Protein AF-A0A1J3CUP8-F1 (afdb_monomer)

Secondary structure (DSSP, 8-state):
--B--GGGHHHHHHHHHHHTT--S-EEEEEEE-TTTS-HHHHHHHHHTT-EEEE--GGGHHHHHHHHHHHHHHHSPSS-EEEEE-S-IIIIIHHHHHHHHHH---EEEEEESS--SS--SS--SEEEEHHHHHHT-----------------B--TTT------B-SHHHHHHHHTSHHHHHHHHHS-------TTTT--------SGGGGS-EEEEEETTTSPPPBT--GGG--

Sequence (235 aa):
PEGYDARQVRPSIEAAFKKLGYSGPVSITAYANQRQTPGHLQRGLSSTGIVVAHTKSASTCSSIFSDMLEWRARNPPPATMMLISNQVEDVFSWDLARLQQQTMYNLFLACSCKPRYMSILDTSAEWLWESLLDNNKPCSETTRTRGELSAMFYCKPCKSHGQSLESLEGFRKHLWSKKHAVEEARNSCTRLDPVTRTWAKNYAAKPEHATAKIAVWWDMDDCPIPEGYDARQVR

Nearest PDB structures (foldseek):
  7x98-assembly2_D  TM=3.330E-01  e=5.218E-02  Rhodopseudomonas palustris
  8guh-assembly1_A  TM=3.310E-01  e=1.148E-01  Sphingobacterium multivorum
  2w8v-assembly1_A-2  TM=2.839E-01  e=8.264E-02  Sphingomonas paucimobilis
  2w8u-assembly1_A  TM=2.725E-01  e=1.075E-01  Sphingomonas paucimobilis

Radius of gyration: 21.4 Å; Cα contacts (8 Å, |Δi|>4): 331; chains: 1; bounding box: 64×41×43 Å

Foldseek 3Di:
DDFQQLLLLVVLLCVLLVVLLADAAEAAEEEDQVVPDDPNNVCSCVVNVHHYHHDDLVCQLVVLVVVVVVVCVVAAPPAEEEEEFPCCQVRPQVVQLVCVVQGPYAYEYEFCDDDPDDGSDDHPFYDDLVCSSAVSDTDPPPVPPVPVPQDFDDDDLQPDDPDTPSDPVSNVVVCPDPSNVVSVVVPPDPPPPPPCPPVRDHDDDDPPNNHHYYYYYHHCVRRPRDGPDHNVPRD

Structure (mmCIF, N/CA/C/O backbone):
data_AF-A0A1J3CUP8-F1
#
_entry.id   AF-A0A1J3CUP8-F1
#
loop_
_atom_site.group_PDB
_atom_site.id
_atom_site.type_symbol
_atom_site.label_atom_id
_atom_site.label_alt_id
_atom_site.label_comp_id
_atom_site.label_asym_id
_atom_site.label_entity_id
_atom_site.label_seq_id
_atom_site.pdbx_PDB_ins_code
_atom_site.Cartn_x
_atom_site.Cartn_y
_atom_site.Cartn_z
_atom_site.occupancy
_atom_site.B_iso_or_equiv
_atom_site.auth_seq_id
_atom_site.auth_comp_id
_atom_site.auth_asym_id
_atom_site.auth_atom_id
_atom_site.pdbx_PDB_model_num
ATOM 1 N N . PRO A 1 1 ? -13.243 10.604 22.436 1.00 38.16 1 PRO A N 1
ATOM 2 C CA . PRO A 1 1 ? -12.282 11.352 21.595 1.00 38.16 1 PRO A CA 1
ATOM 3 C C . PRO A 1 1 ? -12.550 11.013 20.133 1.00 38.16 1 PRO A C 1
ATOM 5 O O . PRO A 1 1 ? -12.437 9.850 19.756 1.00 38.16 1 PRO A O 1
ATOM 8 N N . GLU A 1 2 ? -13.041 11.992 19.378 1.00 40.22 2 GLU A N 1
ATOM 9 C CA . GLU A 1 2 ? -13.303 11.826 17.949 1.00 40.22 2 GLU A CA 1
ATOM 10 C C . GLU A 1 2 ? -11.964 11.659 17.232 1.00 40.22 2 GLU A C 1
ATOM 12 O O . GLU A 1 2 ? -11.020 12.406 17.459 1.00 40.22 2 GLU A O 1
ATOM 17 N N . GLY A 1 3 ? -11.851 10.580 16.478 1.00 64.69 3 GLY A N 1
ATOM 18 C CA . GLY A 1 3 ? -10.651 10.109 15.811 1.00 64.69 3 GLY A CA 1
ATOM 19 C C . GLY A 1 3 ? -11.093 9.080 14.785 1.00 64.69 3 GLY A C 1
ATOM 20 O O . GLY A 1 3 ? -12.146 8.454 14.954 1.00 64.69 3 GLY A O 1
ATOM 21 N N . TYR A 1 4 ? -10.329 8.945 13.706 1.00 71.25 4 TYR A N 1
ATOM 22 C CA . TYR A 1 4 ? -10.711 8.091 12.590 1.00 71.25 4 TYR A CA 1
ATOM 23 C C . TYR A 1 4 ? -10.906 6.640 13.064 1.00 71.25 4 TYR A C 1
ATOM 25 O O . TYR A 1 4 ? -10.027 6.053 13.700 1.00 71.25 4 TYR A O 1
ATOM 33 N N . ASP A 1 5 ? -12.074 6.054 12.784 1.00 86.00 5 ASP A N 1
ATOM 34 C CA . ASP A 1 5 ? -12.367 4.674 13.174 1.00 86.00 5 ASP A CA 1
ATOM 35 C C . ASP A 1 5 ? -11.460 3.731 12.378 1.00 86.00 5 ASP A C 1
ATOM 37 O O . ASP A 1 5 ? -11.598 3.598 11.165 1.00 86.00 5 ASP A O 1
ATOM 41 N N . ALA A 1 6 ? -10.550 3.038 13.067 1.00 86.94 6 ALA A N 1
ATOM 42 C CA . ALA A 1 6 ? -9.612 2.097 12.455 1.00 86.94 6 ALA A CA 1
ATOM 43 C C . ALA A 1 6 ? -10.295 1.022 11.587 1.00 86.94 6 ALA A C 1
ATOM 45 O O . ALA A 1 6 ? -9.668 0.467 10.685 1.00 86.94 6 ALA A O 1
ATOM 46 N N . ARG A 1 7 ? -11.587 0.746 11.810 1.00 90.19 7 ARG A N 1
ATOM 47 C CA . ARG A 1 7 ? -12.380 -0.170 10.977 1.00 90.19 7 ARG A CA 1
ATOM 48 C C . ARG A 1 7 ? -12.667 0.368 9.571 1.00 90.19 7 ARG A C 1
ATOM 50 O O . ARG A 1 7 ? -13.031 -0.412 8.699 1.00 90.19 7 ARG A O 1
ATOM 57 N N . GLN A 1 8 ? -12.509 1.668 9.333 1.00 91.19 8 GLN A N 1
ATOM 58 C CA . GLN A 1 8 ? -12.735 2.292 8.025 1.00 91.19 8 GLN A CA 1
ATOM 59 C C . GLN A 1 8 ? -11.515 2.200 7.098 1.00 91.19 8 GLN A C 1
ATOM 61 O O . GLN A 1 8 ? -11.673 2.318 5.887 1.00 91.19 8 GLN A O 1
ATOM 66 N N . VAL A 1 9 ? -10.325 1.874 7.624 1.00 92.25 9 VAL A N 1
ATOM 67 C CA . VAL A 1 9 ? -9.086 1.802 6.827 1.00 92.25 9 VAL A CA 1
ATOM 68 C C . VAL A 1 9 ? -9.206 0.822 5.654 1.00 92.25 9 VAL A C 1
ATOM 70 O O . VAL A 1 9 ? -8.938 1.194 4.512 1.00 92.25 9 VAL A O 1
ATOM 73 N N . ARG A 1 10 ? -9.629 -0.427 5.905 1.00 94.12 10 ARG A N 1
ATOM 74 C CA . ARG A 1 10 ? -9.802 -1.423 4.831 1.00 94.12 10 ARG A CA 1
ATOM 75 C C . ARG A 1 10 ? -10.864 -0.978 3.811 1.00 94.12 10 ARG A C 1
ATOM 77 O O . ARG A 1 10 ? -10.525 -0.953 2.629 1.00 94.12 10 ARG A O 1
ATOM 84 N N . PRO A 1 11 ? -12.097 -0.611 4.219 1.00 93.88 11 PRO A N 1
ATOM 85 C CA . PRO A 1 11 ? -13.111 -0.112 3.293 1.00 93.88 11 PRO A CA 1
ATOM 86 C C . PRO A 1 11 ? -12.641 1.051 2.413 1.00 93.88 11 PRO A C 1
ATOM 88 O O . PRO A 1 11 ? -12.920 1.033 1.215 1.00 93.88 11 PRO A O 1
ATOM 91 N N . SER A 1 12 ? -11.902 2.024 2.958 1.00 93.56 12 SER A N 1
ATOM 92 C CA . SER A 1 12 ? -11.367 3.145 2.172 1.00 93.56 12 SER A CA 1
ATOM 93 C C . SER A 1 12 ? -10.357 2.675 1.122 1.00 93.56 12 SER A C 1
ATOM 95 O O . SER A 1 12 ? -10.507 2.985 -0.060 1.00 93.56 12 SER A O 1
ATOM 97 N N . ILE A 1 13 ? -9.390 1.834 1.505 1.00 94.06 13 ILE A N 1
ATOM 98 C CA . ILE A 1 13 ? -8.397 1.279 0.568 1.00 94.06 13 ILE A CA 1
ATOM 99 C C . ILE A 1 13 ? -9.078 0.456 -0.541 1.00 94.06 13 ILE A C 1
ATOM 101 O O . ILE A 1 13 ? -8.796 0.644 -1.726 1.00 94.06 13 ILE A O 1
ATOM 105 N N . GLU A 1 14 ? -10.012 -0.428 -0.186 1.00 94.50 14 GLU A N 1
ATOM 106 C CA . GLU A 1 14 ? -10.756 -1.244 -1.157 1.00 94.50 14 GLU A CA 1
ATOM 107 C C . GLU A 1 14 ? -11.628 -0.380 -2.084 1.00 94.50 14 GLU A C 1
ATOM 109 O O . GLU A 1 14 ? -11.696 -0.629 -3.292 1.00 94.50 14 GLU A O 1
ATOM 114 N N . ALA A 1 15 ? -12.254 0.677 -1.557 1.00 91.62 15 ALA A N 1
ATOM 115 C CA . ALA A 1 15 ? -13.020 1.629 -2.353 1.00 91.62 15 ALA A CA 1
ATOM 116 C C . ALA A 1 15 ? -12.132 2.425 -3.324 1.00 91.62 15 ALA A C 1
ATOM 118 O O . ALA A 1 15 ? -12.549 2.663 -4.461 1.00 91.62 15 ALA A O 1
ATOM 119 N N . ALA A 1 16 ? -10.918 2.806 -2.916 1.00 89.12 16 ALA A N 1
ATOM 120 C CA . ALA A 1 16 ? -9.946 3.475 -3.780 1.00 89.12 16 ALA A CA 1
ATOM 121 C C . ALA A 1 16 ? -9.539 2.586 -4.966 1.00 89.12 16 ALA A C 1
ATOM 123 O O . ALA A 1 16 ? -9.608 3.029 -6.115 1.00 89.12 16 ALA A O 1
ATOM 124 N N . PHE A 1 17 ? -9.223 1.311 -4.714 1.00 88.69 17 PHE A N 1
ATOM 125 C CA . PHE A 1 17 ? -8.954 0.338 -5.778 1.00 88.69 17 PHE A CA 1
ATOM 126 C C . PHE A 1 17 ? -10.150 0.164 -6.715 1.00 88.69 17 PHE A C 1
ATOM 128 O O . PHE A 1 17 ? -10.000 0.243 -7.938 1.00 88.69 17 PHE A O 1
ATOM 135 N N . LYS A 1 18 ? -11.354 0.014 -6.154 1.00 89.31 18 LYS A N 1
ATOM 136 C CA . LYS A 1 18 ? -12.584 -0.160 -6.933 1.00 89.31 18 LYS A CA 1
ATOM 137 C C . LYS A 1 18 ? -12.877 1.033 -7.845 1.00 89.31 18 LYS A C 1
ATOM 139 O O . LYS A 1 18 ? -13.281 0.821 -8.987 1.00 89.31 18 LYS A O 1
ATOM 144 N N . LYS A 1 19 ? -12.644 2.271 -7.385 1.00 87.94 19 LYS A N 1
ATOM 145 C CA . LYS A 1 19 ? -12.792 3.492 -8.207 1.00 87.94 19 LYS A CA 1
ATOM 146 C C . LYS A 1 19 ? -11.877 3.487 -9.435 1.00 87.94 19 LYS A C 1
ATOM 148 O O . LYS A 1 19 ? -12.254 4.038 -10.463 1.00 87.94 19 LYS A O 1
ATOM 153 N N . LEU A 1 20 ? -10.712 2.850 -9.335 1.00 84.50 20 LEU A N 1
ATOM 154 C CA . LEU A 1 20 ? -9.750 2.703 -10.429 1.00 84.50 20 LEU A CA 1
ATOM 155 C C . LEU A 1 20 ? -9.959 1.420 -11.255 1.00 84.50 20 LEU A C 1
ATOM 157 O O . LEU A 1 20 ? -9.142 1.108 -12.116 1.00 84.50 20 LEU A O 1
ATOM 161 N N . GLY A 1 21 ? -11.041 0.672 -11.009 1.00 86.38 21 GLY A N 1
ATOM 162 C CA . GLY A 1 21 ? -11.387 -0.542 -11.755 1.00 86.38 21 GLY A CA 1
ATOM 163 C C . GLY A 1 21 ? -10.729 -1.828 -11.245 1.00 86.38 21 GLY A C 1
ATOM 164 O O . GLY A 1 21 ? -10.848 -2.866 -11.894 1.00 86.38 21 GLY A O 1
ATOM 165 N N . TYR A 1 22 ? -10.070 -1.794 -10.084 1.00 86.94 22 TYR A N 1
ATOM 166 C CA . TYR A 1 22 ? -9.463 -2.972 -9.467 1.00 86.94 22 TYR A CA 1
ATOM 167 C C . TYR A 1 22 ? -10.445 -3.637 -8.501 1.00 86.94 22 TYR A C 1
ATOM 169 O O . TYR A 1 22 ? -10.990 -2.997 -7.605 1.00 86.94 22 TYR A O 1
ATOM 177 N N . SER A 1 23 ? -10.672 -4.936 -8.688 1.00 87.12 23 SER A N 1
ATOM 178 C CA . SER A 1 23 ? -11.672 -5.712 -7.933 1.00 87.12 23 SER A CA 1
ATOM 179 C C . SER A 1 23 ? -11.136 -7.031 -7.372 1.00 87.12 23 SER A C 1
ATOM 181 O O . SER A 1 23 ? -11.892 -7.820 -6.807 1.00 87.12 23 SER A O 1
ATOM 183 N N . GLY A 1 24 ? -9.834 -7.281 -7.529 1.00 87.31 24 GLY A N 1
ATOM 184 C CA . GLY A 1 24 ? -9.179 -8.460 -6.981 1.00 87.31 24 GLY A CA 1
ATOM 185 C C . GLY A 1 24 ? -9.103 -8.462 -5.448 1.00 87.31 24 GLY A C 1
ATOM 186 O O . GLY A 1 24 ? -9.312 -7.434 -4.801 1.00 87.31 24 GLY A O 1
ATOM 187 N N . PRO A 1 25 ? -8.797 -9.622 -4.839 1.00 92.69 25 PRO A N 1
ATOM 188 C CA . PRO A 1 25 ? -8.728 -9.753 -3.388 1.00 92.69 25 PRO A CA 1
ATOM 189 C C . PRO A 1 25 ? -7.583 -8.914 -2.799 1.00 92.69 25 PRO A C 1
ATOM 191 O O . PRO A 1 25 ? -6.444 -8.996 -3.270 1.00 92.69 25 PRO A O 1
ATOM 194 N N . VAL A 1 26 ? -7.885 -8.159 -1.735 1.00 94.44 26 VAL A N 1
ATOM 195 C CA . VAL A 1 26 ? -6.950 -7.233 -1.071 1.00 94.44 26 VAL A CA 1
ATOM 196 C C . VAL A 1 26 ? -6.443 -7.810 0.252 1.00 94.44 26 VAL A C 1
ATOM 198 O O . VAL A 1 26 ? -7.201 -8.018 1.207 1.00 94.44 26 VAL A O 1
ATOM 201 N N . SER A 1 27 ? -5.131 -8.038 0.321 1.00 95.44 27 SER A N 1
ATOM 202 C CA . SER A 1 27 ? -4.415 -8.385 1.554 1.00 95.44 27 SER A CA 1
ATOM 203 C C . SER A 1 27 ? -3.701 -7.150 2.101 1.00 95.44 27 SER A C 1
ATOM 205 O O . SER A 1 27 ? -2.974 -6.494 1.360 1.00 95.44 27 SER A O 1
ATOM 207 N N . ILE A 1 28 ? -3.902 -6.840 3.384 1.00 97.19 28 ILE A N 1
ATOM 208 C CA . ILE A 1 28 ? -3.345 -5.649 4.037 1.00 97.19 28 ILE A CA 1
ATOM 209 C C . ILE A 1 28 ? -2.596 -6.085 5.295 1.00 97.19 28 ILE A C 1
ATOM 211 O O . ILE A 1 28 ? -3.192 -6.725 6.170 1.00 97.19 28 ILE A O 1
ATOM 215 N N . THR A 1 29 ? -1.331 -5.683 5.400 1.00 96.62 29 THR A N 1
ATOM 216 C CA . THR A 1 29 ? -0.532 -5.835 6.620 1.00 96.62 29 THR A CA 1
ATOM 217 C C . THR A 1 29 ? -0.075 -4.464 7.111 1.00 96.62 29 THR A C 1
ATOM 219 O O . THR A 1 29 ? 0.566 -3.710 6.378 1.00 96.62 29 THR A O 1
ATOM 222 N N . ALA A 1 30 ? -0.420 -4.150 8.358 1.00 92.88 30 ALA A N 1
ATOM 223 C CA . ALA A 1 30 ? -0.051 -2.926 9.054 1.00 92.88 30 ALA A CA 1
ATOM 224 C C . ALA A 1 30 ? 1.116 -3.209 10.008 1.00 92.88 30 ALA A C 1
ATOM 226 O O . ALA A 1 30 ? 0.989 -4.024 10.926 1.00 92.88 30 ALA A O 1
ATOM 227 N N . TYR A 1 31 ? 2.247 -2.545 9.789 1.00 91.12 31 TYR A N 1
ATOM 228 C CA . TYR A 1 31 ? 3.473 -2.717 10.561 1.00 91.12 31 TYR A CA 1
ATOM 229 C C . TYR A 1 31 ? 3.655 -1.525 11.492 1.00 91.12 31 TYR A C 1
ATOM 231 O O . TYR A 1 31 ? 3.560 -0.375 11.065 1.00 91.12 31 TYR A O 1
ATOM 239 N N . ALA A 1 32 ? 3.920 -1.804 12.766 1.00 81.31 32 ALA A N 1
ATOM 240 C CA . ALA A 1 32 ? 4.248 -0.778 13.748 1.00 81.31 32 ALA A CA 1
ATOM 241 C C . ALA A 1 32 ? 4.921 -1.388 14.977 1.00 81.31 32 ALA A C 1
ATOM 243 O O . ALA A 1 32 ? 4.814 -2.595 15.252 1.00 81.31 32 ALA A O 1
ATOM 244 N N . ASN A 1 33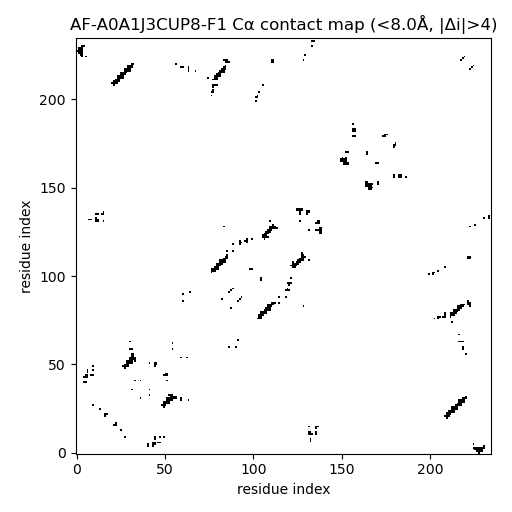 ? 5.483 -0.528 15.824 1.00 82.75 33 ASN A N 1
ATOM 245 C CA . ASN A 1 33 ? 5.757 -0.906 17.202 1.00 82.75 33 ASN A CA 1
ATOM 246 C C . ASN A 1 33 ? 4.452 -1.034 18.004 1.00 82.75 33 ASN A C 1
ATOM 248 O O . ASN A 1 33 ? 4.062 -0.146 18.756 1.00 82.75 33 ASN A O 1
ATOM 252 N N . GLN A 1 34 ? 3.812 -2.202 17.907 1.00 80.19 34 GLN A N 1
ATOM 253 C CA . GLN A 1 34 ? 2.543 -2.512 18.585 1.00 80.19 34 GLN A CA 1
ATOM 254 C C . GLN A 1 34 ? 2.564 -2.375 20.119 1.00 80.19 34 GLN A C 1
ATOM 256 O O . GLN A 1 34 ? 1.511 -2.399 20.747 1.00 80.19 34 GLN A O 1
ATOM 261 N N . ARG A 1 35 ? 3.729 -2.201 20.758 1.00 80.19 35 ARG A N 1
ATOM 262 C CA . ARG A 1 35 ? 3.783 -1.843 22.188 1.00 80.19 35 ARG A CA 1
ATOM 263 C C . ARG A 1 35 ? 3.344 -0.399 22.451 1.00 80.19 35 ARG A C 1
ATOM 265 O O . ARG A 1 35 ? 2.985 -0.080 23.577 1.00 80.19 35 ARG A O 1
ATOM 272 N N . GLN A 1 36 ? 3.417 0.456 21.434 1.00 80.06 36 GLN A N 1
ATOM 273 C CA . GLN A 1 36 ? 3.074 1.878 21.483 1.00 80.06 36 GLN A CA 1
ATOM 274 C C . GLN A 1 36 ? 1.710 2.167 20.842 1.00 80.06 36 GLN A C 1
ATOM 276 O O . GLN A 1 36 ? 1.114 3.205 21.108 1.00 80.06 36 GLN A O 1
ATOM 281 N N . THR A 1 37 ? 1.185 1.246 20.032 1.00 79.44 37 THR A N 1
ATOM 282 C CA . THR A 1 37 ? -0.124 1.397 19.392 1.00 79.44 37 THR A CA 1
ATOM 283 C C . THR A 1 37 ? -1.264 1.153 20.395 1.00 79.44 37 THR A C 1
ATOM 285 O O . THR A 1 37 ? -1.302 0.098 21.033 1.00 79.44 37 THR A O 1
ATOM 288 N N . PRO A 1 38 ? -2.240 2.072 20.525 1.00 86.44 38 PRO A N 1
ATOM 289 C CA . PRO A 1 38 ? -3.402 1.873 21.386 1.00 86.44 38 PRO A CA 1
ATOM 290 C C . PRO A 1 38 ? -4.189 0.598 21.048 1.00 86.44 38 PRO A C 1
ATOM 292 O O . PRO A 1 38 ? -4.534 0.342 19.893 1.00 86.44 38 PRO A O 1
ATOM 295 N N . GLY A 1 39 ? -4.565 -0.176 22.072 1.00 85.88 39 GLY A N 1
ATOM 296 C CA . GLY A 1 39 ? -5.235 -1.471 21.882 1.00 85.88 39 GLY A CA 1
ATOM 297 C C . GLY A 1 39 ? -6.584 -1.400 21.148 1.00 85.88 39 GLY A C 1
ATOM 298 O O . GLY A 1 39 ? -6.975 -2.357 20.481 1.00 85.88 39 GLY A O 1
ATOM 299 N N . HIS A 1 40 ? -7.292 -0.266 21.216 1.00 85.25 40 HIS A N 1
ATOM 300 C CA . HIS A 1 40 ? -8.536 -0.076 20.463 1.00 85.25 40 HIS A CA 1
ATOM 301 C C . HIS A 1 40 ? -8.293 0.020 18.947 1.00 85.25 40 HIS A C 1
ATOM 303 O O . HIS A 1 40 ? -9.099 -0.509 18.184 1.00 85.25 40 HIS A O 1
ATOM 309 N N . LEU A 1 41 ? -7.167 0.602 18.506 1.00 84.69 41 LEU A N 1
ATOM 310 C CA . LEU A 1 41 ? -6.784 0.640 17.091 1.00 84.69 41 LEU A CA 1
ATOM 311 C C . LEU A 1 41 ? -6.383 -0.752 16.599 1.00 84.69 41 LEU A C 1
ATOM 313 O O . LEU A 1 41 ? -6.870 -1.190 15.562 1.00 84.69 41 LEU A O 1
ATOM 317 N N . GLN A 1 42 ? -5.592 -1.498 17.380 1.00 83.50 42 GLN A N 1
ATOM 318 C CA . GLN A 1 42 ? -5.231 -2.887 17.048 1.00 83.50 42 GLN A CA 1
ATOM 319 C C . GLN A 1 42 ? -6.471 -3.772 16.877 1.00 83.50 42 GLN A C 1
ATOM 321 O O . GLN A 1 42 ? -6.578 -4.541 15.917 1.00 83.50 42 GLN A O 1
ATOM 326 N N . ARG A 1 43 ? -7.442 -3.643 17.792 1.00 87.62 43 ARG A N 1
ATOM 327 C CA . ARG A 1 43 ? -8.714 -4.372 17.720 1.00 87.62 43 ARG A CA 1
ATOM 328 C C . ARG A 1 43 ? -9.557 -3.925 16.525 1.00 87.62 43 ARG A C 1
ATOM 330 O O . ARG A 1 43 ? -10.120 -4.774 15.843 1.00 87.62 43 ARG A O 1
ATOM 337 N N . GLY A 1 44 ? -9.624 -2.622 16.255 1.00 88.88 44 GLY A N 1
ATOM 338 C CA . GLY A 1 44 ? -10.327 -2.078 15.094 1.00 88.88 44 GLY A CA 1
ATOM 339 C C . GLY A 1 44 ? -9.772 -2.625 13.777 1.00 88.88 44 GLY A C 1
ATOM 340 O O . GLY A 1 44 ? -10.524 -3.211 13.001 1.00 88.88 44 GLY A O 1
ATOM 341 N N . LEU A 1 45 ? -8.453 -2.544 13.578 1.00 90.06 45 LEU A N 1
ATOM 342 C CA . LEU A 1 45 ? -7.776 -3.059 12.382 1.00 90.06 45 LEU A CA 1
ATOM 343 C C . LEU A 1 45 ? -7.994 -4.569 12.212 1.00 90.06 45 LEU A C 1
ATOM 345 O O . LEU A 1 45 ? -8.514 -5.011 11.185 1.00 90.06 45 LEU A O 1
ATOM 349 N N . SER A 1 46 ? -7.676 -5.358 13.241 1.00 91.12 46 SER A N 1
ATOM 350 C CA . SER A 1 46 ? -7.804 -6.822 13.183 1.00 91.12 46 SER A CA 1
ATOM 351 C C . SER A 1 46 ? -9.243 -7.296 12.963 1.00 91.12 46 SER A C 1
ATOM 353 O O . SER A 1 46 ? -9.449 -8.275 12.248 1.00 91.12 46 SER A O 1
ATOM 355 N N . SER A 1 47 ? -10.251 -6.579 13.480 1.00 94.62 47 SER A N 1
ATOM 356 C CA . SER A 1 47 ? -11.669 -6.914 13.256 1.00 94.62 47 SER A CA 1
ATOM 357 C C . SER A 1 47 ? -12.106 -6.829 11.790 1.00 94.62 47 SER A C 1
ATOM 359 O O . SER A 1 47 ? -13.085 -7.463 11.407 1.00 94.62 47 SER A O 1
ATOM 361 N N . THR A 1 48 ? -11.361 -6.094 10.960 1.00 93.88 48 THR A N 1
ATOM 362 C CA . THR A 1 48 ? -11.584 -6.017 9.508 1.00 93.88 48 THR A CA 1
ATOM 363 C C . THR A 1 48 ? -10.698 -6.982 8.723 1.00 93.88 48 THR A C 1
ATOM 365 O O . THR A 1 48 ? -10.690 -6.957 7.499 1.00 93.88 48 THR A O 1
ATOM 368 N N . GLY A 1 49 ? -9.915 -7.829 9.394 1.00 90.88 49 GLY A N 1
ATOM 369 C CA . GLY A 1 49 ? -8.972 -8.737 8.742 1.00 90.88 49 GLY A CA 1
ATOM 370 C C . GLY A 1 49 ? -7.700 -8.054 8.235 1.00 90.88 49 GLY A C 1
ATOM 371 O O . GLY A 1 49 ? -7.036 -8.600 7.358 1.00 90.88 49 GLY A O 1
ATOM 372 N N . ILE A 1 50 ? -7.360 -6.852 8.716 1.00 94.94 50 ILE A N 1
ATOM 373 C CA . ILE A 1 50 ? -6.012 -6.291 8.530 1.00 94.94 50 ILE A CA 1
ATOM 374 C C . ILE A 1 50 ? -5.064 -7.041 9.470 1.00 94.94 50 ILE A C 1
ATOM 376 O O . ILE A 1 50 ? -5.325 -7.144 10.672 1.00 94.94 50 ILE A O 1
ATOM 380 N N . VAL A 1 51 ? -3.962 -7.562 8.930 1.00 94.38 51 VAL A N 1
ATOM 381 C CA . VAL A 1 51 ? -2.928 -8.210 9.741 1.00 94.38 51 VAL A CA 1
ATOM 382 C C . VAL A 1 51 ? -2.135 -7.127 10.463 1.00 94.38 51 VAL A C 1
ATOM 384 O O . VAL A 1 51 ? -1.589 -6.230 9.829 1.00 94.38 51 VAL A O 1
ATOM 387 N N . VAL A 1 52 ? -2.070 -7.203 11.791 1.00 89.50 52 VAL A N 1
ATOM 388 C CA . VAL A 1 52 ? -1.344 -6.240 12.629 1.00 89.50 52 VAL A CA 1
ATOM 389 C C . VAL A 1 52 ? -0.003 -6.856 13.027 1.00 89.50 52 VAL A C 1
ATOM 391 O O . VAL A 1 52 ? 0.060 -7.714 13.909 1.00 89.50 52 VAL A O 1
ATOM 394 N N . ALA A 1 53 ? 1.070 -6.448 12.352 1.00 89.31 53 ALA A N 1
ATOM 395 C CA . ALA A 1 53 ? 2.419 -6.961 12.555 1.00 89.31 53 ALA A CA 1
ATOM 396 C C . ALA A 1 53 ? 3.203 -6.087 13.547 1.00 89.31 53 ALA A C 1
ATOM 398 O O . ALA A 1 53 ? 3.196 -4.854 13.474 1.00 89.31 53 ALA A O 1
ATOM 399 N N . HIS A 1 54 ? 3.900 -6.735 14.483 1.00 85.50 54 HIS A N 1
ATOM 400 C CA . HIS A 1 54 ? 4.815 -6.061 15.399 1.00 85.50 54 HIS A CA 1
ATOM 401 C C . HIS A 1 54 ? 6.224 -5.983 14.824 1.00 85.50 54 HIS A C 1
ATOM 403 O O . HIS A 1 54 ? 6.843 -7.004 14.532 1.00 85.50 54 HIS A O 1
ATOM 409 N N . THR A 1 55 ? 6.748 -4.765 14.750 1.00 80.88 55 THR A N 1
ATOM 410 C CA . THR A 1 55 ? 8.131 -4.465 14.388 1.00 80.88 55 THR A CA 1
ATOM 411 C C . THR A 1 55 ? 8.783 -3.618 15.479 1.00 80.88 55 THR A C 1
ATOM 413 O O . THR A 1 55 ? 8.118 -3.001 16.314 1.00 80.88 55 THR A O 1
ATOM 416 N N . LYS A 1 56 ? 10.117 -3.569 15.493 1.00 74.31 56 LYS A N 1
ATOM 417 C CA . LYS A 1 56 ? 10.820 -2.456 16.143 1.00 74.31 56 LYS A CA 1
ATOM 418 C C . LYS A 1 56 ? 10.797 -1.295 15.151 1.00 74.31 56 LYS A C 1
ATOM 420 O O . LYS A 1 56 ? 11.090 -1.535 13.987 1.00 74.31 56 LYS A O 1
ATOM 425 N N . SER A 1 57 ? 10.509 -0.067 15.584 1.00 64.56 57 SER A N 1
ATOM 426 C CA . SER A 1 57 ? 10.355 1.075 14.660 1.00 64.56 57 SER A CA 1
ATOM 427 C C . SER A 1 57 ? 11.546 1.249 13.704 1.00 64.56 57 SER A C 1
ATOM 429 O O . SER A 1 57 ? 11.363 1.410 12.506 1.00 64.56 57 SER A O 1
ATOM 431 N N . ALA A 1 58 ? 12.783 1.062 14.184 1.00 69.06 58 ALA A N 1
ATOM 432 C CA . ALA A 1 58 ? 13.989 1.127 13.345 1.00 69.06 58 ALA A CA 1
ATOM 433 C C . ALA A 1 58 ? 14.104 0.016 12.272 1.00 69.06 58 ALA A C 1
ATOM 435 O O . ALA A 1 58 ? 14.985 0.075 11.420 1.00 69.06 58 ALA A O 1
ATOM 436 N N . SER A 1 59 ? 13.262 -1.020 12.320 1.00 75.44 59 SER A N 1
ATOM 437 C CA . SER A 1 59 ? 13.275 -2.161 11.398 1.00 75.44 59 SER A CA 1
ATOM 438 C C . SER A 1 59 ? 11.971 -2.334 10.614 1.00 75.44 59 SER A C 1
ATOM 440 O O . SER A 1 59 ? 11.827 -3.346 9.923 1.00 75.44 59 SER A O 1
ATOM 442 N N . THR A 1 60 ? 11.023 -1.395 10.710 1.00 79.81 60 THR A N 1
ATOM 443 C CA . THR A 1 60 ? 9.722 -1.485 10.026 1.00 79.81 60 THR A CA 1
ATOM 444 C C . THR A 1 60 ? 9.900 -1.612 8.515 1.00 79.81 60 THR A C 1
ATOM 446 O O . THR A 1 60 ? 9.489 -2.620 7.943 1.00 79.81 60 THR A O 1
ATOM 449 N N . CYS A 1 61 ? 10.638 -0.693 7.886 1.00 82.56 61 CYS A N 1
ATOM 450 C CA . CYS A 1 61 ? 10.910 -0.736 6.448 1.00 82.56 61 CYS A CA 1
ATOM 451 C C . CYS A 1 61 ? 11.625 -2.017 5.987 1.00 82.56 61 CYS A C 1
ATOM 453 O O . CYS A 1 61 ? 11.278 -2.575 4.952 1.00 82.56 61 CYS A O 1
ATOM 455 N N . SER A 1 62 ? 12.579 -2.531 6.771 1.00 81.19 62 SER A N 1
ATOM 456 C CA . SER A 1 62 ? 13.264 -3.800 6.463 1.00 81.19 62 SER A CA 1
ATOM 457 C C . SER A 1 62 ? 12.309 -5.003 6.506 1.00 81.19 62 SER A C 1
ATOM 459 O O . SER A 1 62 ? 12.391 -5.907 5.670 1.00 81.19 62 SER A O 1
ATOM 461 N N . SER A 1 63 ? 11.362 -4.987 7.448 1.00 83.69 63 SER A N 1
ATOM 462 C CA . SER A 1 63 ? 10.336 -6.030 7.577 1.00 83.69 63 SER A CA 1
ATOM 463 C C . SER A 1 63 ? 9.360 -5.975 6.401 1.00 83.69 63 SER A C 1
ATOM 465 O O . SER A 1 63 ? 9.126 -6.993 5.756 1.00 83.69 63 SER A O 1
ATOM 467 N N . ILE A 1 64 ? 8.884 -4.773 6.051 1.00 89.31 64 ILE A N 1
ATOM 468 C CA . ILE A 1 64 ? 8.042 -4.542 4.868 1.00 89.31 64 ILE A CA 1
ATOM 469 C C . ILE A 1 64 ? 8.753 -5.022 3.599 1.00 89.31 64 ILE A C 1
ATOM 471 O O . ILE A 1 64 ? 8.169 -5.750 2.799 1.00 89.31 64 ILE A O 1
ATOM 475 N N . PHE A 1 65 ? 10.023 -4.651 3.422 1.00 85.69 65 PHE A N 1
ATOM 476 C CA . PHE A 1 65 ? 10.802 -5.047 2.252 1.00 85.69 65 PHE A CA 1
ATOM 477 C C . PHE A 1 65 ? 10.929 -6.570 2.154 1.00 85.69 65 PHE A C 1
ATOM 479 O O . PHE A 1 65 ? 10.698 -7.137 1.090 1.00 85.69 65 PHE A O 1
ATOM 486 N N . SER A 1 66 ? 11.228 -7.245 3.266 1.00 86.19 66 SER A N 1
ATOM 487 C CA . SER A 1 66 ? 11.348 -8.708 3.310 1.00 86.19 66 SER A CA 1
ATOM 488 C C . SER A 1 66 ? 10.035 -9.408 2.941 1.00 86.19 66 SER A C 1
ATOM 490 O O . SER A 1 66 ? 10.036 -10.293 2.082 1.00 86.19 66 SER A O 1
ATOM 492 N N . ASP A 1 67 ? 8.910 -8.961 3.501 1.00 89.38 67 ASP A N 1
ATOM 493 C CA . ASP A 1 67 ? 7.590 -9.532 3.210 1.00 89.38 67 ASP A CA 1
ATOM 494 C C . ASP A 1 67 ? 7.162 -9.265 1.759 1.00 89.38 67 ASP A C 1
ATOM 496 O O . ASP A 1 67 ? 6.579 -10.135 1.106 1.00 89.38 67 ASP A O 1
ATOM 500 N N . MET A 1 68 ? 7.501 -8.093 1.211 1.00 90.81 68 MET A N 1
ATOM 501 C CA . MET A 1 68 ? 7.298 -7.769 -0.203 1.00 90.81 68 MET A CA 1
ATOM 502 C C . MET A 1 68 ? 8.083 -8.722 -1.118 1.00 90.81 68 MET A C 1
ATOM 504 O O . MET A 1 68 ? 7.533 -9.229 -2.103 1.00 90.81 68 MET A O 1
ATOM 508 N N . LEU A 1 69 ? 9.351 -9.007 -0.792 1.00 84.62 69 LEU A N 1
ATOM 509 C CA . LEU A 1 69 ? 10.184 -9.955 -1.540 1.00 84.62 69 LEU A CA 1
ATOM 510 C C . LEU A 1 69 ? 9.614 -11.380 -1.510 1.00 84.62 69 LEU A C 1
ATOM 512 O O . LEU A 1 69 ? 9.600 -12.060 -2.541 1.00 84.62 69 LEU A O 1
ATOM 516 N N . GLU A 1 70 ? 9.132 -11.834 -0.353 1.00 85.00 70 GLU A N 1
ATOM 517 C CA . GLU A 1 70 ? 8.513 -13.155 -0.215 1.00 85.00 70 GLU A CA 1
ATOM 518 C C . GLU A 1 70 ? 7.192 -13.236 -0.989 1.00 85.00 70 GLU A C 1
ATOM 520 O O . GLU A 1 70 ? 6.931 -14.211 -1.703 1.00 85.00 70 GLU A O 1
ATOM 525 N N . TRP A 1 71 ? 6.366 -12.192 -0.898 1.00 90.50 71 TRP A N 1
ATOM 526 C CA . TRP A 1 71 ? 5.068 -12.158 -1.557 1.00 90.50 71 TRP A CA 1
ATOM 527 C C . TRP A 1 71 ? 5.196 -12.189 -3.081 1.00 90.50 71 TRP A C 1
ATOM 529 O O . TRP A 1 71 ? 4.524 -12.997 -3.731 1.00 90.50 71 TRP A O 1
ATOM 539 N N . ARG A 1 72 ? 6.090 -11.376 -3.663 1.00 85.94 72 ARG A N 1
ATOM 540 C CA . ARG A 1 72 ? 6.283 -11.326 -5.125 1.00 85.94 72 ARG A CA 1
ATOM 541 C C . ARG A 1 72 ? 6.856 -12.626 -5.692 1.00 85.94 72 ARG A C 1
ATOM 543 O O . ARG A 1 72 ? 6.585 -12.967 -6.839 1.00 85.94 72 ARG A O 1
ATOM 550 N N . ALA A 1 73 ? 7.610 -13.388 -4.894 1.00 83.62 73 ALA A N 1
ATOM 551 C CA . ALA A 1 73 ? 8.104 -14.703 -5.303 1.00 83.62 73 ALA A CA 1
ATOM 552 C C . ALA A 1 73 ? 6.963 -15.719 -5.496 1.00 83.62 73 ALA A C 1
ATOM 554 O O . ALA A 1 73 ? 7.093 -16.652 -6.289 1.00 83.62 73 ALA A O 1
ATOM 555 N N . ARG A 1 74 ? 5.840 -15.532 -4.788 1.00 86.44 74 ARG A N 1
ATOM 556 C CA . ARG A 1 74 ? 4.656 -16.405 -4.842 1.00 86.44 74 ARG A CA 1
ATOM 557 C C . ARG A 1 74 ? 3.536 -15.878 -5.740 1.00 86.44 74 ARG A C 1
ATOM 559 O O . ARG A 1 74 ? 2.622 -16.635 -6.055 1.00 86.44 74 ARG A O 1
ATOM 566 N N . ASN A 1 75 ? 3.580 -14.607 -6.130 1.00 83.81 75 ASN A N 1
ATOM 567 C CA . ASN A 1 75 ? 2.524 -13.949 -6.898 1.00 83.81 75 ASN A CA 1
ATOM 568 C C . ASN A 1 75 ? 3.141 -13.207 -8.094 1.00 83.81 75 ASN A C 1
ATOM 570 O O . ASN A 1 75 ? 3.243 -11.984 -8.040 1.00 83.81 75 ASN A O 1
ATOM 574 N N . PRO A 1 76 ? 3.588 -13.926 -9.146 1.00 82.06 76 PRO A N 1
ATOM 575 C CA . PRO A 1 76 ? 4.128 -13.294 -10.347 1.00 82.06 76 PRO A CA 1
ATOM 576 C C . PRO A 1 76 ? 3.062 -12.429 -11.044 1.00 82.06 76 PRO A C 1
ATOM 578 O O . PRO A 1 76 ? 1.867 -12.640 -10.820 1.00 82.06 76 PRO A O 1
ATOM 581 N N . PRO A 1 77 ? 3.460 -11.491 -11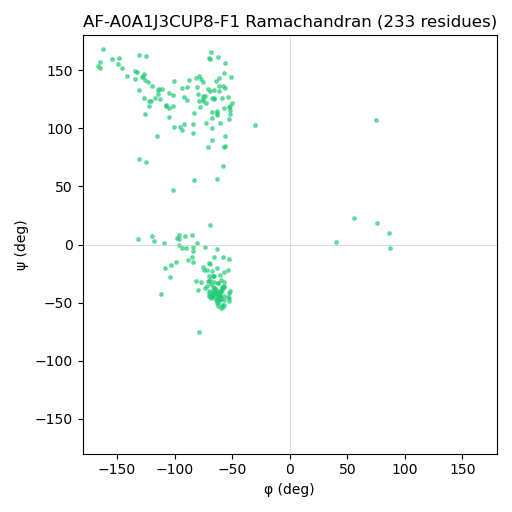.924 1.00 79.06 77 PRO A N 1
ATOM 582 C CA . PRO A 1 77 ? 2.507 -10.704 -12.695 1.00 79.06 77 PRO A CA 1
ATOM 583 C C . PRO A 1 77 ? 1.560 -11.593 -13.527 1.00 79.06 77 PRO A C 1
ATOM 585 O O . PRO A 1 77 ? 2.005 -12.631 -14.026 1.00 79.06 77 PRO A O 1
ATOM 588 N N . PRO A 1 78 ? 0.297 -11.180 -13.741 1.00 79.81 78 PRO A N 1
ATOM 589 C CA . PRO A 1 78 ? -0.300 -9.911 -13.320 1.00 79.81 78 PRO A CA 1
ATOM 590 C C . PRO A 1 78 ? -0.610 -9.888 -11.814 1.00 79.81 78 PRO A C 1
ATOM 592 O O . PRO A 1 78 ? -1.312 -10.755 -11.303 1.00 79.81 78 PRO A O 1
ATOM 595 N N . ALA A 1 79 ? -0.094 -8.881 -11.103 1.00 87.38 79 ALA A N 1
ATOM 596 C CA . ALA A 1 79 ? -0.409 -8.620 -9.699 1.00 87.38 79 ALA A CA 1
ATOM 597 C C . ALA A 1 79 ? -0.207 -7.135 -9.373 1.00 87.38 79 ALA A C 1
ATOM 599 O O . ALA A 1 79 ? 0.505 -6.424 -10.091 1.00 87.38 79 ALA A O 1
ATOM 600 N N . THR A 1 80 ? -0.829 -6.679 -8.290 1.00 91.62 80 THR A N 1
ATOM 601 C CA . THR A 1 80 ? -0.800 -5.275 -7.874 1.00 91.62 80 THR A CA 1
ATOM 602 C C . THR A 1 80 ? -0.184 -5.152 -6.488 1.00 91.62 80 THR A C 1
ATOM 604 O O . THR A 1 80 ? -0.494 -5.925 -5.579 1.00 91.62 80 THR A O 1
ATOM 607 N N . MET A 1 81 ? 0.681 -4.159 -6.327 1.00 93.81 81 MET A N 1
ATOM 608 C CA . MET A 1 81 ? 1.372 -3.856 -5.081 1.00 93.81 81 MET A CA 1
ATOM 609 C C . MET A 1 81 ? 1.076 -2.421 -4.659 1.00 93.81 81 MET A C 1
ATOM 611 O O . MET A 1 81 ? 1.062 -1.514 -5.490 1.00 93.81 81 MET A O 1
ATOM 615 N N . MET A 1 82 ? 0.871 -2.216 -3.361 1.00 95.62 82 MET A N 1
ATOM 616 C CA . MET A 1 82 ? 0.716 -0.896 -2.768 1.00 95.62 82 MET A CA 1
ATOM 617 C C . MET A 1 82 ? 1.614 -0.728 -1.548 1.00 95.62 82 MET A C 1
ATOM 619 O O . MET A 1 82 ? 1.631 -1.584 -0.662 1.00 95.62 82 MET A O 1
ATOM 623 N N . LEU A 1 83 ? 2.326 0.395 -1.486 1.00 94.50 83 LEU A N 1
ATOM 624 C CA . LEU A 1 83 ? 3.122 0.793 -0.325 1.00 94.50 83 LEU A CA 1
ATOM 625 C C . LEU A 1 83 ? 2.540 2.061 0.294 1.00 94.50 83 LEU A C 1
ATOM 627 O O . LEU A 1 83 ? 2.304 3.047 -0.401 1.00 94.50 83 LEU A O 1
ATOM 631 N N . ILE A 1 84 ? 2.330 2.026 1.607 1.00 94.00 84 ILE A N 1
ATOM 632 C CA . ILE A 1 84 ? 1.873 3.163 2.405 1.00 94.00 84 ILE A CA 1
ATOM 633 C C . ILE A 1 84 ? 3.002 3.517 3.377 1.00 94.00 84 ILE A C 1
ATOM 635 O O . ILE A 1 84 ? 3.130 2.883 4.422 1.00 94.00 84 ILE A O 1
ATOM 639 N N . SER A 1 85 ? 3.876 4.449 2.998 1.00 89.81 85 SER A N 1
ATOM 640 C CA . SER A 1 85 ? 5.061 4.851 3.775 1.00 89.81 85 SER A CA 1
ATOM 641 C C . SER A 1 85 ? 5.644 6.158 3.227 1.00 89.81 85 SER A C 1
ATOM 643 O O . SER A 1 85 ? 5.520 6.453 2.037 1.00 89.81 85 SER A O 1
ATOM 645 N N . ASN A 1 86 ? 6.332 6.926 4.076 1.00 82.94 86 ASN A N 1
ATOM 646 C CA . ASN A 1 86 ? 7.085 8.108 3.643 1.00 82.94 86 ASN A CA 1
ATOM 647 C C . ASN A 1 86 ? 8.496 7.747 3.144 1.00 82.94 86 ASN A C 1
ATOM 649 O O . ASN A 1 86 ? 9.170 8.585 2.553 1.00 82.94 86 ASN A O 1
ATOM 653 N N . GLN A 1 87 ? 8.937 6.506 3.358 1.00 82.81 87 GLN A N 1
ATOM 654 C CA . GLN A 1 87 ? 10.277 6.015 3.025 1.00 82.81 87 GLN A CA 1
ATOM 655 C C . GLN A 1 87 ? 10.340 5.293 1.671 1.00 82.81 87 GLN A C 1
ATOM 657 O O . GLN A 1 87 ? 11.370 4.708 1.334 1.00 82.81 87 GLN A O 1
ATOM 662 N N . VAL A 1 88 ? 9.264 5.330 0.870 1.00 82.56 88 VAL A N 1
ATOM 663 C CA . VAL A 1 88 ? 9.217 4.696 -0.463 1.00 82.56 88 VAL A CA 1
ATOM 664 C C . VAL A 1 88 ? 10.393 5.143 -1.328 1.00 82.56 88 VAL A C 1
ATOM 666 O O . VAL A 1 88 ? 11.101 4.300 -1.879 1.00 82.56 88 VAL A O 1
ATOM 669 N N . GLU A 1 89 ? 10.642 6.450 -1.396 1.00 79.19 89 GLU A N 1
ATOM 670 C CA . GLU A 1 89 ? 11.718 7.004 -2.221 1.00 79.19 89 GLU A CA 1
ATOM 671 C C . GLU A 1 89 ? 13.112 6.611 -1.727 1.00 79.19 89 GLU A C 1
ATOM 673 O O . GLU A 1 89 ? 13.973 6.264 -2.534 1.00 79.19 89 GLU A O 1
ATOM 678 N N . ASP A 1 90 ? 13.332 6.606 -0.414 1.00 77.12 90 ASP A N 1
ATOM 679 C CA . ASP A 1 90 ? 14.661 6.378 0.157 1.00 77.12 90 ASP A CA 1
ATOM 680 C C . ASP A 1 90 ? 15.037 4.890 0.226 1.00 77.12 90 ASP A C 1
ATOM 682 O O . ASP A 1 90 ? 16.213 4.537 0.106 1.00 77.12 90 ASP A O 1
ATOM 686 N N . VAL A 1 91 ? 14.049 4.008 0.410 1.00 80.75 91 VAL A N 1
ATOM 687 C CA . VAL A 1 91 ? 14.283 2.584 0.702 1.00 80.75 91 VAL A CA 1
ATOM 688 C C . VAL A 1 91 ? 13.851 1.669 -0.443 1.00 80.75 91 VAL A C 1
ATOM 690 O O . VAL A 1 91 ? 14.563 0.718 -0.770 1.00 80.75 91 VAL A O 1
ATOM 693 N N . PHE A 1 92 ? 12.698 1.929 -1.062 1.00 83.25 92 PHE A N 1
ATOM 694 C CA . PHE A 1 92 ? 12.040 0.965 -1.952 1.00 83.25 92 PHE A CA 1
ATOM 695 C C . PHE A 1 92 ? 12.208 1.295 -3.441 1.00 83.25 92 PHE A C 1
ATOM 697 O O . PHE A 1 92 ? 12.215 0.386 -4.276 1.00 83.25 92 PHE A O 1
ATOM 704 N N . SER A 1 93 ? 12.370 2.577 -3.778 1.00 82.69 93 SER A N 1
ATOM 705 C CA . SER A 1 93 ? 12.318 3.098 -5.150 1.00 82.69 93 SER A CA 1
ATOM 706 C C . SER A 1 93 ? 13.266 2.394 -6.118 1.00 82.69 93 SER A C 1
ATOM 708 O O . SER A 1 93 ? 12.859 2.008 -7.208 1.00 82.69 93 SER A O 1
ATOM 710 N N . TRP A 1 94 ? 14.515 2.151 -5.724 1.00 79.19 94 TRP A N 1
ATOM 711 C CA . TRP A 1 94 ? 15.505 1.526 -6.603 1.00 79.19 94 TRP A CA 1
ATOM 712 C C . TRP A 1 94 ? 15.163 0.079 -6.966 1.00 79.19 94 TRP A C 1
ATOM 714 O O . TRP A 1 94 ? 15.325 -0.318 -8.123 1.00 79.19 94 TRP A O 1
ATOM 724 N N . ASP A 1 95 ? 14.700 -0.722 -6.001 1.00 83.75 95 ASP A N 1
ATOM 725 C CA . ASP A 1 95 ? 14.313 -2.110 -6.276 1.00 83.75 95 ASP A CA 1
ATOM 726 C C . ASP A 1 95 ? 13.031 -2.166 -7.107 1.00 83.75 95 ASP A C 1
ATOM 728 O O . ASP A 1 95 ? 12.962 -2.934 -8.067 1.00 83.75 95 ASP A O 1
ATOM 732 N N . LEU A 1 96 ? 12.055 -1.312 -6.790 1.00 85.62 96 LEU A N 1
ATOM 733 C CA . LEU A 1 96 ? 10.789 -1.240 -7.513 1.00 85.62 96 LEU A CA 1
ATOM 734 C C . LEU A 1 96 ? 10.967 -0.720 -8.941 1.00 85.62 96 LEU A C 1
ATOM 736 O O . LEU A 1 96 ? 10.461 -1.348 -9.864 1.00 85.62 96 LEU A O 1
ATOM 740 N N . ALA A 1 97 ? 11.755 0.333 -9.164 1.00 82.00 97 ALA A N 1
ATOM 741 C CA . ALA A 1 97 ? 12.040 0.843 -10.506 1.00 82.00 97 ALA A CA 1
ATOM 742 C C . ALA A 1 97 ? 12.718 -0.226 -11.375 1.00 82.00 97 ALA A C 1
ATOM 744 O O . ALA A 1 97 ? 12.370 -0.416 -12.542 1.00 82.00 97 ALA A O 1
ATOM 745 N N . ARG A 1 98 ? 13.658 -0.987 -10.798 1.00 79.00 98 ARG A N 1
ATOM 746 C CA . ARG A 1 98 ? 14.265 -2.138 -11.479 1.00 79.00 98 ARG A CA 1
ATOM 747 C C . ARG A 1 98 ? 13.233 -3.227 -11.771 1.00 79.00 98 ARG A C 1
ATOM 749 O O . ARG A 1 98 ? 13.254 -3.805 -12.854 1.00 79.00 98 ARG A O 1
ATOM 756 N N . LEU A 1 99 ? 12.350 -3.515 -10.818 1.00 79.38 99 LEU A N 1
ATOM 757 C CA . LEU A 1 99 ? 11.297 -4.513 -10.973 1.00 79.38 99 LEU A CA 1
ATOM 758 C C . LEU A 1 99 ? 10.341 -4.141 -12.115 1.00 79.38 99 LEU A C 1
ATOM 760 O O . LEU A 1 99 ? 10.017 -5.007 -12.925 1.00 79.38 99 LEU A O 1
ATOM 764 N N . GLN A 1 100 ? 9.957 -2.868 -12.238 1.00 78.81 100 GLN A N 1
ATOM 765 C CA . GLN A 1 100 ? 9.088 -2.372 -13.314 1.00 78.81 100 GLN A CA 1
ATOM 766 C C . GLN A 1 100 ? 9.699 -2.534 -14.709 1.00 78.81 100 GLN A C 1
ATOM 768 O O . GLN A 1 100 ? 8.990 -2.817 -15.667 1.00 78.81 100 GLN A O 1
ATOM 773 N N . GLN A 1 101 ? 11.025 -2.431 -14.836 1.00 72.00 101 GLN A N 1
ATOM 774 C CA . GLN A 1 101 ? 11.703 -2.674 -16.118 1.00 72.00 101 GLN A CA 1
ATOM 775 C C . GLN A 1 101 ? 11.633 -4.141 -16.564 1.00 72.00 101 GLN A C 1
ATOM 777 O O . GLN A 1 101 ? 11.810 -4.438 -17.744 1.00 72.00 101 GLN A O 1
ATOM 782 N N . GLN A 1 102 ? 11.428 -5.067 -15.625 1.00 68.25 102 GLN A N 1
ATOM 783 C CA . GLN A 1 102 ? 11.474 -6.510 -15.876 1.00 68.25 102 GLN A CA 1
ATOM 784 C C . GLN A 1 102 ? 10.097 -7.173 -15.822 1.00 68.25 102 GLN A C 1
ATOM 786 O O . GLN A 1 102 ? 9.927 -8.291 -16.311 1.00 68.25 102 GLN A O 1
ATOM 791 N N . THR A 1 103 ? 9.127 -6.525 -15.183 1.00 72.62 103 THR A N 1
ATOM 792 C CA . THR A 1 103 ? 7.841 -7.120 -14.828 1.00 72.62 103 THR A CA 1
ATOM 793 C C . THR A 1 103 ? 6.735 -6.073 -14.833 1.00 72.62 103 THR A C 1
ATOM 795 O O . THR A 1 103 ? 6.975 -4.894 -14.605 1.00 72.62 103 THR A O 1
ATOM 798 N N . MET A 1 104 ? 5.501 -6.525 -15.038 1.00 74.56 104 MET A N 1
ATOM 799 C CA . MET A 1 104 ? 4.323 -5.664 -15.179 1.00 74.56 104 MET A CA 1
ATOM 800 C C . MET A 1 104 ? 3.494 -5.613 -13.891 1.00 74.56 104 MET A C 1
ATOM 802 O O . MET A 1 104 ? 2.284 -5.838 -13.918 1.00 74.56 104 MET A O 1
ATOM 806 N N . TYR A 1 105 ? 4.136 -5.417 -12.738 1.00 81.81 105 TYR A N 1
ATOM 807 C CA . TYR A 1 105 ? 3.373 -5.135 -11.520 1.00 81.81 105 TYR A CA 1
ATOM 808 C C . TYR A 1 105 ? 2.783 -3.730 -11.600 1.00 81.81 105 TYR A C 1
ATOM 810 O O . TYR A 1 105 ? 3.499 -2.778 -11.908 1.00 81.81 105 TYR A O 1
ATOM 818 N N . ASN A 1 106 ? 1.505 -3.595 -11.252 1.00 87.56 106 ASN A N 1
ATOM 819 C CA . ASN A 1 106 ? 0.917 -2.277 -11.034 1.00 87.56 106 ASN A CA 1
ATOM 820 C C . ASN A 1 106 ? 1.307 -1.792 -9.639 1.00 87.56 106 ASN A C 1
ATOM 822 O O . ASN A 1 106 ? 1.143 -2.533 -8.664 1.00 87.56 106 ASN A O 1
ATOM 826 N N . LEU A 1 107 ? 1.823 -0.567 -9.555 1.00 90.31 107 LEU A N 1
ATOM 827 C CA . LEU A 1 107 ? 2.276 0.037 -8.306 1.00 90.31 107 LEU A CA 1
ATOM 828 C C . LEU A 1 107 ? 1.353 1.179 -7.890 1.00 90.31 107 LEU A C 1
ATOM 830 O O . LEU A 1 107 ? 1.026 2.053 -8.689 1.00 90.31 107 LEU A O 1
ATOM 834 N N . PHE A 1 108 ? 0.985 1.187 -6.617 1.00 91.94 108 PHE A N 1
ATOM 835 C CA . PHE A 1 108 ? 0.219 2.247 -5.972 1.00 91.94 108 PHE A CA 1
ATOM 836 C C . PHE A 1 108 ? 0.964 2.738 -4.739 1.00 91.94 108 PHE A C 1
ATOM 838 O O . PHE A 1 108 ? 1.530 1.929 -4.005 1.00 91.94 108 PHE A O 1
ATOM 845 N N . LEU A 1 109 ? 0.944 4.040 -4.476 1.00 91.00 109 LEU A N 1
ATOM 846 C CA . LEU A 1 109 ? 1.625 4.603 -3.309 1.00 91.00 109 LEU A CA 1
ATOM 847 C C . LEU A 1 109 ? 0.675 5.459 -2.479 1.00 91.00 109 LEU A C 1
ATOM 849 O O . LEU A 1 109 ? -0.171 6.167 -3.021 1.00 91.00 109 LEU A O 1
ATOM 853 N N . ALA A 1 110 ? 0.846 5.450 -1.163 1.00 90.69 110 ALA A N 1
ATOM 854 C CA . ALA A 1 110 ? 0.291 6.487 -0.307 1.00 90.69 110 ALA A CA 1
ATOM 855 C C . ALA A 1 110 ? 1.328 6.965 0.711 1.00 90.69 110 ALA A C 1
ATOM 857 O O . ALA A 1 110 ? 2.130 6.185 1.219 1.00 90.69 110 ALA A O 1
ATOM 858 N N . CYS A 1 111 ? 1.324 8.261 0.996 1.00 87.12 111 CYS A N 1
ATOM 859 C CA . CYS A 1 111 ? 2.286 8.895 1.896 1.00 87.12 111 CYS A CA 1
ATOM 860 C C . CYS A 1 111 ? 1.619 10.030 2.678 1.00 87.12 111 CYS A C 1
ATOM 862 O O . CYS A 1 111 ? 0.666 10.650 2.203 1.00 87.12 111 CYS A O 1
ATOM 864 N N . SER A 1 112 ? 2.108 10.327 3.879 1.00 80.38 112 SER A N 1
ATOM 865 C CA . SER A 1 112 ? 1.586 11.427 4.706 1.00 80.38 112 SER A CA 1
ATOM 866 C C . SER A 1 112 ? 2.017 12.799 4.198 1.00 80.38 112 SER A C 1
ATOM 868 O O . SER A 1 112 ? 1.378 13.805 4.493 1.00 80.38 112 SER A O 1
ATOM 870 N N . CYS A 1 113 ? 3.105 12.867 3.433 1.00 74.00 113 CYS A N 1
ATOM 871 C CA . CYS A 1 113 ? 3.602 14.103 2.851 1.00 74.00 113 CYS A CA 1
ATOM 872 C C . CYS A 1 113 ? 3.923 13.915 1.372 1.00 74.00 113 CYS A C 1
ATOM 874 O O . CYS A 1 113 ? 4.345 12.844 0.949 1.00 74.00 113 CYS A O 1
ATOM 876 N N . LYS A 1 114 ? 3.751 14.974 0.572 1.00 63.50 114 LYS A N 1
ATOM 877 C CA . LYS A 1 114 ? 4.148 14.919 -0.837 1.00 63.50 114 LYS A CA 1
ATOM 878 C C . LYS A 1 114 ? 5.659 14.675 -0.934 1.00 63.50 114 LYS A C 1
ATOM 880 O O . LYS A 1 114 ? 6.412 15.351 -0.221 1.00 63.50 114 LYS A O 1
ATOM 885 N N . PRO A 1 115 ? 6.113 13.779 -1.825 1.00 56.84 115 PRO A N 1
ATOM 886 C CA . PRO A 1 115 ? 7.535 13.553 -2.019 1.00 56.84 115 PRO A CA 1
ATOM 887 C C . PRO A 1 115 ? 8.220 14.864 -2.424 1.00 56.84 115 PRO A C 1
ATOM 889 O O . PRO A 1 115 ? 7.712 15.639 -3.237 1.00 56.84 115 PRO A O 1
ATOM 892 N N . ARG A 1 116 ? 9.383 15.134 -1.819 1.00 53.78 116 ARG A N 1
ATOM 893 C CA . ARG A 1 116 ? 10.162 16.366 -2.060 1.00 53.78 116 ARG A CA 1
ATOM 894 C C . ARG A 1 116 ? 10.799 16.404 -3.453 1.00 53.78 116 ARG A C 1
ATOM 896 O O . ARG A 1 116 ? 11.211 17.470 -3.903 1.00 53.78 116 ARG A O 1
ATOM 903 N N . TYR A 1 117 ? 10.871 15.255 -4.119 1.00 60.62 117 TYR A N 1
ATOM 904 C CA . TYR A 1 117 ? 11.480 15.057 -5.430 1.00 60.62 117 TYR A CA 1
ATOM 905 C C . TYR A 1 117 ? 10.525 14.288 -6.349 1.00 60.62 117 TYR A C 1
ATOM 907 O O . TYR A 1 117 ? 9.569 13.668 -5.889 1.00 60.62 117 TYR A O 1
ATOM 915 N N . MET A 1 118 ? 10.777 14.336 -7.659 1.00 66.31 118 MET A N 1
ATOM 916 C CA . MET A 1 118 ? 10.059 13.487 -8.611 1.00 66.31 118 MET A CA 1
ATOM 917 C C . MET A 1 118 ? 10.411 12.020 -8.347 1.00 66.31 118 MET A C 1
ATOM 919 O O . MET A 1 118 ? 11.593 11.677 -8.366 1.00 66.31 118 MET A O 1
ATOM 923 N N . SER A 1 119 ? 9.394 11.183 -8.127 1.00 70.88 119 SER A N 1
ATOM 924 C CA . SER A 1 119 ? 9.581 9.736 -8.020 1.00 70.88 119 SER A CA 1
ATOM 925 C C . SER A 1 119 ? 10.141 9.167 -9.322 1.00 70.88 119 SER A C 1
ATOM 927 O O . SER A 1 119 ? 9.786 9.618 -10.415 1.00 70.88 119 SER A O 1
ATOM 929 N N . ILE A 1 120 ? 11.014 8.169 -9.197 1.00 79.25 120 ILE A N 1
ATOM 930 C CA . ILE A 1 120 ? 11.498 7.363 -10.327 1.00 79.25 120 ILE A CA 1
ATOM 931 C C . ILE A 1 120 ? 10.546 6.210 -10.679 1.00 79.25 120 ILE A C 1
ATOM 933 O O . ILE A 1 120 ? 10.807 5.481 -11.635 1.00 79.25 120 ILE A O 1
ATOM 937 N N . LEU A 1 121 ? 9.491 6.014 -9.883 1.00 81.56 121 LEU A N 1
ATOM 938 C CA . LEU A 1 121 ? 8.511 4.949 -10.048 1.00 81.56 121 LEU A CA 1
ATOM 939 C C . LEU A 1 121 ? 7.387 5.379 -10.986 1.00 81.56 121 LEU A C 1
ATOM 941 O O . LEU A 1 121 ? 6.916 6.514 -10.930 1.00 81.56 121 LEU A O 1
ATOM 945 N N . ASP A 1 122 ? 6.933 4.441 -11.812 1.00 83.44 122 ASP A N 1
ATOM 946 C CA . ASP A 1 122 ? 5.742 4.626 -12.641 1.00 83.44 122 ASP A CA 1
ATOM 947 C C . ASP A 1 122 ? 4.512 4.078 -11.903 1.00 83.44 122 ASP A C 1
ATOM 949 O O . ASP A 1 122 ? 4.301 2.867 -11.819 1.00 83.44 122 ASP A O 1
ATOM 953 N N . THR A 1 123 ? 3.739 4.947 -11.262 1.00 86.31 123 THR A N 1
ATOM 954 C CA . THR A 1 123 ? 2.636 4.547 -10.381 1.00 86.31 123 THR A CA 1
ATOM 955 C C . THR A 1 123 ? 1.291 4.674 -11.088 1.00 86.31 123 THR A C 1
ATOM 957 O O . THR A 1 123 ? 1.021 5.623 -11.818 1.00 86.31 123 THR A O 1
ATOM 960 N N . SER A 1 124 ? 0.399 3.711 -10.854 1.00 85.12 124 SER A N 1
ATOM 961 C CA . SER A 1 124 ? -0.972 3.755 -11.375 1.00 85.12 124 SER A CA 1
ATOM 962 C C . SER A 1 124 ? -1.822 4.820 -10.676 1.00 85.12 124 SER A C 1
ATOM 964 O O . SER A 1 124 ? -2.729 5.378 -11.288 1.00 85.12 124 SER A O 1
ATOM 966 N N . ALA A 1 125 ? -1.550 5.085 -9.397 1.00 85.00 125 ALA A N 1
ATOM 967 C CA . ALA A 1 125 ? -2.038 6.250 -8.669 1.00 85.00 125 ALA A CA 1
ATOM 968 C C . ALA A 1 125 ? -1.245 6.449 -7.370 1.00 85.00 125 ALA A C 1
ATOM 970 O O . ALA A 1 125 ? -0.687 5.505 -6.799 1.00 85.00 125 ALA A O 1
ATOM 971 N N . GLU A 1 126 ? -1.258 7.690 -6.890 1.00 88.88 126 GLU A N 1
ATOM 972 C CA . GLU A 1 126 ? -0.659 8.097 -5.624 1.00 88.88 126 GLU A CA 1
ATOM 973 C C . GLU A 1 126 ? -1.682 8.858 -4.784 1.00 88.88 126 GLU A C 1
ATOM 975 O O . GLU A 1 126 ? -2.480 9.638 -5.315 1.00 88.88 126 GLU A O 1
ATOM 980 N N . TRP A 1 127 ? -1.635 8.677 -3.467 1.00 87.19 127 TRP A N 1
ATOM 981 C CA . TRP A 1 127 ? -2.481 9.409 -2.530 1.00 87.19 127 TRP A CA 1
ATOM 982 C C . TRP A 1 127 ? -1.667 10.082 -1.432 1.00 87.19 127 TRP A C 1
ATOM 984 O O . TRP A 1 127 ? -0.690 9.533 -0.920 1.00 87.19 127 TRP A O 1
ATOM 994 N N . LEU A 1 128 ? -2.152 11.243 -0.992 1.00 88.75 128 LEU A N 1
ATOM 995 C CA . LEU A 1 128 ? -1.920 11.652 0.386 1.00 88.75 128 LEU A CA 1
ATOM 996 C C . LEU A 1 128 ? -2.732 10.736 1.297 1.00 88.75 128 LEU A C 1
ATOM 998 O O . LEU A 1 128 ? -3.919 10.524 1.048 1.00 88.75 128 LEU A O 1
ATOM 1002 N N . TRP A 1 129 ? -2.104 10.212 2.344 1.00 88.31 129 TRP A N 1
ATOM 1003 C CA . TRP A 1 129 ? -2.706 9.238 3.252 1.00 88.31 129 TRP A CA 1
ATOM 1004 C C . TRP A 1 129 ? -4.058 9.707 3.805 1.00 88.31 129 TRP A C 1
ATOM 1006 O O . TRP A 1 129 ? -5.046 8.983 3.731 1.00 88.31 129 TRP A O 1
ATOM 1016 N N . GLU A 1 130 ? -4.147 10.958 4.250 1.00 85.88 130 GLU A N 1
ATOM 1017 C CA . GLU A 1 130 ? -5.400 11.539 4.748 1.00 85.88 130 GLU A CA 1
ATOM 1018 C C . GLU A 1 130 ? -6.494 11.582 3.669 1.00 85.88 130 GLU A C 1
ATOM 1020 O O . GLU A 1 130 ? -7.643 11.235 3.926 1.00 85.88 130 GLU A O 1
ATOM 1025 N N . SER A 1 131 ? -6.135 11.938 2.430 1.00 85.75 131 SER A N 1
ATOM 1026 C CA . SER A 1 131 ? -7.076 11.963 1.299 1.00 85.75 131 SER A CA 1
ATOM 1027 C C . SER A 1 131 ? -7.515 10.562 0.871 1.00 85.75 131 SER A C 1
ATOM 1029 O O . SER A 1 131 ? -8.642 10.382 0.407 1.00 85.75 131 SER A O 1
ATOM 1031 N N . LEU A 1 132 ? -6.643 9.562 1.039 1.00 88.19 132 LEU A N 1
ATOM 1032 C CA . LEU A 1 132 ? -7.004 8.163 0.842 1.00 88.19 132 LEU A CA 1
ATOM 1033 C C . LEU A 1 132 ? -8.044 7.720 1.869 1.00 88.19 132 LEU A C 1
ATOM 1035 O O . LEU A 1 132 ? -8.952 6.993 1.510 1.00 88.19 132 LEU A O 1
ATOM 1039 N N . LEU A 1 133 ? -7.943 8.153 3.123 1.00 85.62 133 LEU A N 1
ATOM 1040 C CA . LEU A 1 133 ? -8.888 7.751 4.164 1.00 85.62 133 LEU A CA 1
ATOM 1041 C C . LEU A 1 133 ? -10.241 8.475 4.089 1.00 85.62 133 LEU A C 1
ATOM 1043 O O . LEU A 1 133 ? -11.255 7.871 4.446 1.00 85.62 133 LEU A O 1
ATOM 1047 N N . ASP A 1 134 ? -10.238 9.730 3.635 1.00 81.38 134 ASP A N 1
ATOM 1048 C CA . ASP A 1 134 ? -11.400 10.625 3.550 1.00 81.38 134 ASP A CA 1
ATOM 1049 C C . ASP A 1 134 ? -12.286 10.318 2.329 1.00 81.38 134 ASP A C 1
ATOM 1051 O O . ASP A 1 134 ? -13.353 9.712 2.421 1.00 81.38 134 ASP A O 1
ATOM 1055 N N . ASN A 1 135 ? -11.821 10.717 1.145 1.00 74.69 135 ASN A N 1
ATOM 1056 C CA . ASN A 1 135 ? -12.630 10.746 -0.073 1.00 74.69 135 ASN A CA 1
ATOM 1057 C C . ASN A 1 135 ? -12.081 9.815 -1.163 1.00 74.69 135 ASN A C 1
ATOM 1059 O O . ASN A 1 135 ? -12.635 9.730 -2.272 1.00 74.69 135 ASN A O 1
ATOM 1063 N N . ASN A 1 136 ? -11.009 9.082 -0.850 1.00 73.31 136 ASN A N 1
ATOM 1064 C CA . ASN A 1 136 ? -10.266 8.222 -1.763 1.00 73.31 136 ASN A CA 1
ATOM 1065 C C . ASN A 1 136 ? -9.770 8.977 -3.010 1.00 73.31 136 ASN A C 1
ATOM 1067 O O . ASN A 1 136 ? -9.584 8.363 -4.065 1.00 73.31 136 ASN A O 1
ATOM 1071 N N . LYS A 1 137 ? -9.631 10.310 -2.946 1.00 76.31 137 LYS A N 1
ATOM 1072 C CA . LYS A 1 137 ? -9.245 11.127 -4.099 1.00 76.31 137 LYS A CA 1
ATOM 1073 C C . LYS A 1 137 ? -7.736 10.988 -4.307 1.00 76.31 137 LYS A C 1
ATOM 1075 O O . LYS A 1 137 ? -6.984 11.369 -3.406 1.00 76.31 137 LYS A O 1
ATOM 1080 N N . PRO A 1 138 ? -7.282 10.471 -5.465 1.00 73.25 138 PRO A N 1
ATOM 1081 C CA . PRO A 1 138 ? -5.865 10.470 -5.792 1.00 73.25 138 PRO A CA 1
ATOM 1082 C C . PRO A 1 138 ? -5.323 11.892 -5.747 1.00 73.25 138 PRO A C 1
ATOM 1084 O O . PRO A 1 138 ? -6.066 12.862 -5.950 1.00 73.25 138 PRO A O 1
ATOM 1087 N N . CYS A 1 139 ? -4.018 12.025 -5.540 1.00 71.25 139 CYS A N 1
ATOM 1088 C CA . CYS A 1 139 ? -3.338 13.260 -5.881 1.00 71.25 139 CYS A CA 1
ATOM 1089 C C . CYS A 1 139 ? -3.702 13.589 -7.332 1.00 71.25 139 CYS A C 1
ATOM 1091 O O . CYS A 1 139 ? -3.353 12.838 -8.240 1.00 71.25 139 CYS A O 1
ATOM 1093 N N . SER A 1 140 ? -4.459 14.674 -7.550 1.00 61.09 140 SER A N 1
ATOM 1094 C CA . SER A 1 140 ? -4.735 15.147 -8.902 1.00 61.09 140 SER A CA 1
ATOM 1095 C C . SER A 1 140 ? -3.396 15.266 -9.621 1.00 61.09 140 SER A C 1
ATOM 1097 O O . SER A 1 140 ? -2.426 15.728 -9.002 1.00 61.09 140 SER A O 1
ATOM 1099 N N . GLU A 1 141 ? -3.355 14.958 -10.919 1.00 46.34 141 GLU A N 1
ATOM 1100 C CA . GLU A 1 141 ? -2.398 15.608 -11.806 1.00 46.34 141 GLU A CA 1
ATOM 1101 C C . GLU A 1 141 ? -2.660 17.112 -11.674 1.00 46.34 141 GLU A C 1
ATOM 1103 O O . GLU A 1 141 ? -3.410 17.734 -12.418 1.00 46.34 141 GLU A O 1
ATOM 1108 N N . THR A 1 142 ? -2.064 17.725 -10.649 1.00 34.06 142 THR A N 1
ATOM 1109 C CA . THR A 1 142 ? -1.627 19.100 -10.776 1.00 34.06 142 THR A CA 1
ATOM 1110 C C . THR A 1 142 ? -0.810 19.011 -12.032 1.00 34.06 142 THR A C 1
ATOM 1112 O O . THR A 1 142 ? 0.106 18.182 -12.047 1.00 34.06 142 THR A O 1
ATOM 1115 N N . THR A 1 143 ? -1.212 19.743 -13.075 1.00 36.09 143 THR A N 1
ATOM 1116 C CA . THR A 1 143 ? -0.385 20.039 -14.235 1.00 36.09 143 THR A CA 1
ATOM 1117 C C . THR A 1 143 ? 1.015 20.064 -13.679 1.00 36.09 143 THR A C 1
ATOM 1119 O O . THR A 1 143 ? 1.325 20.944 -12.869 1.00 36.09 143 THR A O 1
ATOM 1122 N N . ARG A 1 144 ? 1.779 18.988 -13.919 1.00 41.59 144 ARG A N 1
ATOM 1123 C CA . ARG A 1 144 ? 3.162 18.931 -13.489 1.00 41.59 144 ARG A CA 1
ATOM 1124 C C . ARG A 1 144 ? 3.699 19.987 -14.404 1.00 41.59 144 ARG A C 1
ATOM 1126 O O . ARG A 1 144 ? 3.972 19.704 -15.569 1.00 41.59 144 ARG A O 1
ATOM 1133 N N . THR A 1 145 ? 3.693 21.242 -13.952 1.00 32.09 145 THR A N 1
ATOM 1134 C CA . THR A 1 145 ? 4.486 22.260 -14.576 1.00 32.09 145 THR A CA 1
ATOM 1135 C C . THR A 1 145 ? 5.813 21.559 -14.531 1.00 32.09 145 THR A C 1
ATOM 1137 O O . THR A 1 145 ? 6.370 21.292 -13.462 1.00 32.09 145 THR A O 1
ATOM 1140 N N . ARG A 1 146 ? 6.246 21.137 -15.713 1.00 37.59 146 ARG A N 1
ATOM 1141 C CA . ARG A 1 146 ? 7.629 20.954 -16.053 1.00 37.59 146 ARG A CA 1
ATOM 1142 C C . ARG A 1 146 ? 8.230 22.333 -15.811 1.00 37.59 146 ARG A C 1
ATOM 1144 O O . ARG A 1 146 ? 8.530 23.059 -16.744 1.00 37.59 146 ARG A O 1
ATOM 1151 N N . GLY A 1 147 ? 8.271 22.744 -14.539 1.00 35.66 147 GLY A N 1
ATOM 1152 C CA . GLY A 1 147 ? 9.186 23.731 -14.056 1.00 35.66 147 GLY A CA 1
ATOM 1153 C C . GLY A 1 147 ? 10.484 23.166 -14.552 1.00 35.66 147 GLY A C 1
ATOM 1154 O O . GLY A 1 147 ? 10.767 21.982 -14.337 1.00 35.66 147 GLY A O 1
ATOM 1155 N N . GLU A 1 148 ? 11.132 23.951 -15.391 1.00 41.34 148 GLU A N 1
ATOM 1156 C CA . GLU A 1 148 ? 12.424 23.651 -15.956 1.00 41.34 148 GLU A CA 1
ATOM 1157 C C . GLU A 1 148 ? 13.362 23.419 -14.774 1.00 41.34 148 GLU A C 1
ATOM 1159 O O . GLU A 1 148 ? 13.998 24.328 -14.251 1.00 41.34 148 GLU A O 1
ATOM 1164 N N . LEU A 1 149 ? 13.371 22.189 -14.266 1.00 46.22 149 LEU A N 1
ATOM 1165 C CA . LEU A 1 149 ? 14.351 21.731 -13.318 1.00 46.22 149 LEU A CA 1
ATOM 1166 C C . LEU A 1 149 ? 15.625 21.707 -14.143 1.00 46.22 149 LEU A C 1
ATOM 1168 O O . LEU A 1 149 ? 15.820 20.814 -14.971 1.00 46.22 149 LEU A O 1
ATOM 1172 N N . SER A 1 150 ? 16.447 22.741 -13.972 1.00 51.81 150 SER A N 1
ATOM 1173 C CA . SER A 1 150 ? 17.818 22.716 -14.455 1.00 51.81 150 SER A CA 1
ATOM 1174 C C . SER A 1 150 ? 18.442 21.431 -13.917 1.00 51.81 150 SER A C 1
ATOM 1176 O O . SER A 1 150 ? 18.476 21.207 -12.704 1.00 51.81 150 SER A O 1
ATOM 1178 N N . ALA A 1 151 ? 18.809 20.521 -14.820 1.00 52.62 151 ALA A N 1
ATOM 1179 C CA . ALA A 1 151 ? 19.358 19.230 -14.445 1.00 52.62 151 ALA A CA 1
ATOM 1180 C C . ALA A 1 151 ? 20.603 19.462 -13.577 1.00 52.62 151 ALA A C 1
ATOM 1182 O O . ALA A 1 151 ? 21.578 20.054 -14.032 1.00 52.62 151 ALA A O 1
ATOM 1183 N N . MET A 1 152 ? 20.570 19.011 -12.323 1.00 60.81 152 MET A N 1
ATOM 1184 C CA . MET A 1 152 ? 21.720 19.122 -11.430 1.00 60.81 152 MET A CA 1
ATOM 1185 C C . MET A 1 152 ? 22.675 17.956 -11.688 1.00 60.81 152 MET A C 1
ATOM 1187 O O . MET A 1 152 ? 22.352 16.798 -11.419 1.00 60.81 152 MET A O 1
ATOM 1191 N N . PHE A 1 153 ? 23.860 18.255 -12.217 1.00 64.25 153 PHE A N 1
ATOM 1192 C CA . PHE A 1 153 ? 24.888 17.252 -12.490 1.00 64.25 153 PHE A CA 1
ATOM 1193 C C . PHE A 1 153 ? 25.801 17.045 -11.274 1.00 64.25 153 PHE A C 1
ATOM 1195 O O . PHE A 1 153 ? 26.268 18.013 -10.671 1.00 64.25 153 PHE A O 1
ATOM 1202 N N . TYR A 1 154 ? 26.102 15.784 -10.939 1.00 62.81 154 TYR A N 1
ATOM 1203 C CA . TYR A 1 154 ? 27.002 15.416 -9.840 1.00 62.81 154 TYR A CA 1
ATOM 1204 C C . TYR A 1 154 ? 27.991 14.316 -10.264 1.00 62.81 154 TYR A C 1
ATOM 1206 O O . TYR A 1 154 ? 27.672 13.462 -11.089 1.00 62.81 154 TYR A O 1
ATOM 1214 N N . CYS A 1 155 ? 29.198 14.311 -9.686 1.00 66.56 155 CYS A N 1
ATOM 1215 C CA . CYS A 1 155 ? 30.242 13.325 -9.983 1.00 66.56 155 CYS A CA 1
ATOM 1216 C C . CYS A 1 155 ? 30.734 12.631 -8.705 1.00 66.56 155 CYS A C 1
ATOM 1218 O O . CYS A 1 155 ? 31.383 13.254 -7.862 1.00 66.56 155 CYS A O 1
ATOM 1220 N N . LYS A 1 156 ? 30.448 11.327 -8.564 1.00 63.31 156 LYS A N 1
ATOM 1221 C CA . LYS A 1 156 ? 30.854 10.539 -7.383 1.00 63.31 156 LYS A CA 1
ATOM 1222 C C . LYS A 1 156 ? 32.367 10.312 -7.272 1.00 63.31 156 LYS A C 1
ATOM 1224 O O . LYS A 1 156 ? 32.870 10.490 -6.163 1.00 63.31 156 LYS A O 1
ATOM 1229 N N . PRO A 1 157 ? 33.100 9.953 -8.349 1.00 68.50 157 PRO A N 1
ATOM 1230 C CA . PRO A 1 157 ? 34.543 9.725 -8.256 1.00 68.50 157 PRO A CA 1
ATOM 1231 C C . PRO A 1 157 ? 35.322 10.923 -7.712 1.00 68.50 157 PRO A C 1
ATOM 1233 O O . PRO A 1 157 ? 36.280 10.755 -6.967 1.00 68.50 157 PRO A O 1
ATOM 1236 N N . CYS A 1 158 ? 34.899 12.143 -8.048 1.00 72.69 158 CYS A N 1
ATOM 1237 C CA . CYS A 1 158 ? 35.719 13.321 -7.796 1.00 72.69 158 CYS A CA 1
ATOM 1238 C C . CYS A 1 158 ? 35.535 13.966 -6.417 1.00 72.69 158 CYS A C 1
ATOM 1240 O O . CYS A 1 158 ? 36.370 14.802 -6.095 1.00 72.69 158 CYS A O 1
ATOM 1242 N N . LYS A 1 159 ? 34.495 13.617 -5.633 1.00 62.94 159 LYS A N 1
A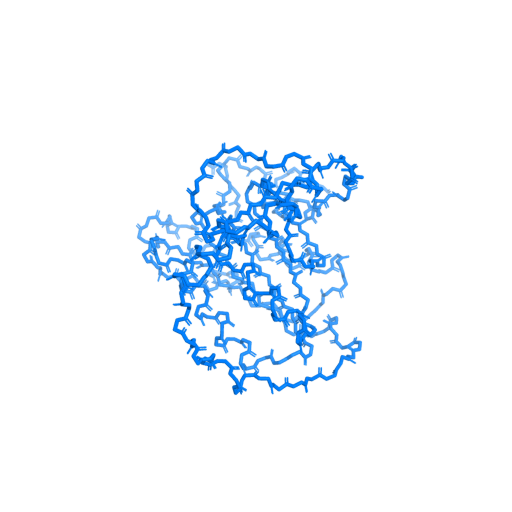TOM 1243 C CA . LYS A 1 159 ? 34.156 14.079 -4.253 1.00 62.94 159 LYS A CA 1
ATOM 1244 C C . LYS A 1 159 ? 34.357 15.574 -3.894 1.00 62.94 159 LYS A C 1
ATOM 1246 O O . LYS A 1 159 ? 34.111 15.959 -2.755 1.00 62.94 159 LYS A O 1
ATOM 1251 N N . SER A 1 160 ? 34.7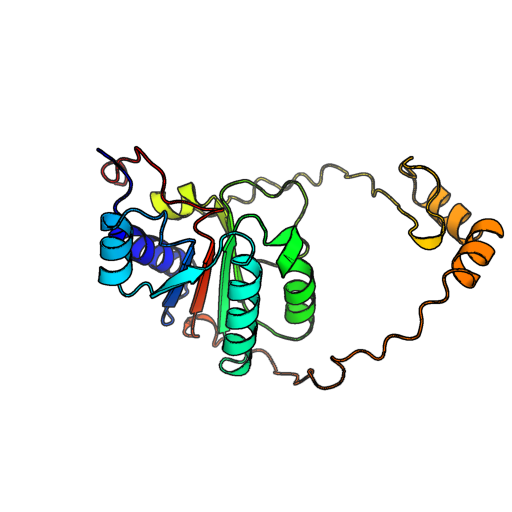79 16.434 -4.817 1.00 47.72 160 SER A N 1
ATOM 1252 C CA . SER A 1 160 ? 35.215 17.801 -4.560 1.00 47.72 160 SER A CA 1
ATOM 1253 C C . SER A 1 160 ? 34.175 18.799 -5.051 1.00 47.72 160 SER A C 1
ATOM 1255 O O . SER A 1 160 ? 33.930 18.885 -6.253 1.00 47.72 160 SER A O 1
ATOM 1257 N N . HIS A 1 161 ? 33.683 19.581 -4.090 1.00 40.62 161 HIS A N 1
ATOM 1258 C CA . HIS A 1 161 ? 32.774 20.723 -4.168 1.00 40.62 161 HIS A CA 1
ATOM 1259 C C . HIS A 1 161 ? 31.303 20.410 -4.432 1.00 40.62 161 HIS A C 1
ATOM 1261 O O . HIS A 1 161 ? 30.887 20.155 -5.555 1.00 40.62 161 HIS A O 1
ATOM 1267 N N . GLY A 1 162 ? 30.498 20.569 -3.377 1.00 45.41 162 GLY A N 1
ATOM 1268 C CA . GLY A 1 162 ? 29.066 20.850 -3.456 1.00 45.41 162 GLY A CA 1
ATOM 1269 C C . GLY A 1 162 ? 28.772 22.198 -4.125 1.00 45.41 162 GLY A C 1
ATOM 1270 O O . GLY A 1 162 ? 28.140 23.060 -3.529 1.00 45.41 162 GLY A O 1
ATOM 1271 N N . GLN A 1 163 ? 29.259 22.386 -5.349 1.00 44.28 163 GLN A N 1
ATOM 1272 C CA . GLN A 1 163 ? 28.710 23.329 -6.309 1.00 44.28 163 GLN A CA 1
ATOM 1273 C C . GLN A 1 163 ? 28.005 22.480 -7.361 1.00 44.28 163 GLN A C 1
ATOM 1275 O O . GLN A 1 163 ? 28.632 21.632 -7.999 1.00 44.28 163 GLN A O 1
ATOM 1280 N N . SER A 1 164 ? 26.695 22.669 -7.509 1.00 48.12 164 SER A N 1
ATOM 1281 C CA . SER A 1 164 ? 25.972 22.143 -8.661 1.00 48.12 164 SER A CA 1
ATOM 1282 C C . SER A 1 164 ? 26.672 22.617 -9.931 1.00 48.12 164 SER A C 1
ATOM 1284 O O . SER A 1 164 ? 26.906 23.812 -10.100 1.00 48.12 164 SER A O 1
ATOM 1286 N N . LEU A 1 165 ? 27.017 21.700 -10.835 1.00 55.72 165 LEU A N 1
ATOM 1287 C CA . LEU A 1 165 ? 27.348 22.091 -12.201 1.00 55.72 165 LEU A CA 1
ATOM 1288 C C . LEU A 1 165 ? 26.029 22.481 -12.868 1.00 55.72 165 LEU A C 1
ATOM 1290 O O . LEU A 1 165 ? 25.213 21.619 -13.175 1.00 55.72 165 LEU A O 1
ATOM 1294 N N . GLU A 1 166 ? 25.811 23.784 -13.033 1.00 56.47 166 GLU A N 1
ATOM 1295 C CA . GLU A 1 166 ? 24.549 24.356 -13.527 1.00 56.47 166 GLU A CA 1
ATOM 1296 C C . GLU A 1 166 ? 24.325 24.134 -15.037 1.00 56.47 166 GLU A C 1
ATOM 1298 O O . GLU A 1 166 ? 23.287 24.521 -15.567 1.00 56.47 166 GLU A O 1
ATOM 1303 N N . SER A 1 167 ? 25.274 23.504 -15.751 1.00 66.31 167 SER A N 1
ATOM 1304 C CA . SER A 1 167 ? 25.148 23.213 -17.184 1.00 66.31 167 SER A CA 1
ATOM 1305 C C . SER A 1 167 ? 25.712 21.849 -17.607 1.00 66.31 167 SER A C 1
ATOM 1307 O O . SER A 1 167 ? 26.747 21.378 -17.122 1.00 66.31 167 SER A O 1
ATOM 1309 N N . LEU A 1 168 ? 25.045 21.235 -18.593 1.00 61.22 168 LEU A N 1
ATOM 1310 C CA . LEU A 1 168 ? 25.438 19.969 -19.226 1.00 61.22 168 LEU A CA 1
ATOM 1311 C C . LEU A 1 168 ? 26.837 20.042 -19.852 1.00 61.22 168 LEU A C 1
ATOM 1313 O O . LEU A 1 168 ? 27.600 19.077 -19.811 1.00 61.22 168 LEU A O 1
ATOM 1317 N N . GLU A 1 169 ? 27.181 21.184 -20.441 1.00 74.19 169 GLU A N 1
ATOM 1318 C CA . GLU A 1 169 ? 28.466 21.388 -21.108 1.00 74.19 169 GLU A CA 1
ATOM 1319 C C . GLU A 1 169 ? 29.622 21.452 -20.103 1.00 74.19 169 GLU A C 1
ATOM 1321 O O . GLU A 1 169 ? 30.662 20.819 -20.312 1.00 74.19 169 GLU A O 1
ATOM 1326 N N . GLY A 1 170 ? 29.404 22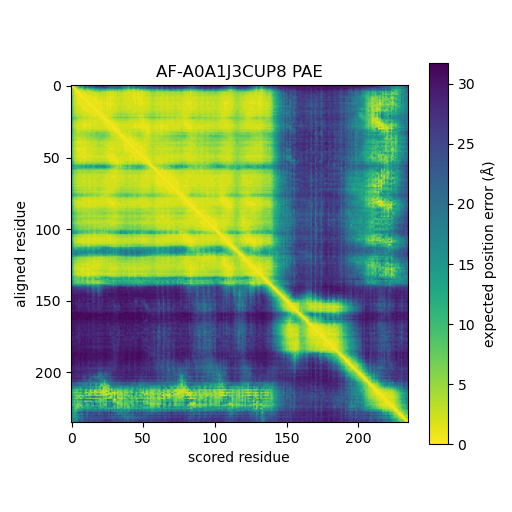.105 -18.955 1.00 73.19 170 GLY A N 1
ATOM 1327 C CA . GLY A 1 170 ? 30.345 22.087 -17.838 1.00 73.19 170 GLY A CA 1
ATOM 1328 C C . GLY A 1 170 ? 30.579 20.669 -17.314 1.00 73.19 170 GLY A C 1
ATOM 1329 O O . GLY A 1 170 ? 31.725 20.269 -17.093 1.00 73.19 170 GLY A O 1
ATOM 1330 N N . PHE A 1 171 ? 29.510 19.879 -17.174 1.00 70.94 171 PHE A N 1
ATOM 1331 C CA . PHE A 1 171 ? 29.615 18.494 -16.716 1.00 70.94 171 PHE A CA 1
ATOM 1332 C C . PHE A 1 171 ? 30.352 17.601 -17.719 1.00 70.94 171 PHE A C 1
ATOM 1334 O O . PHE A 1 171 ? 31.243 16.846 -17.332 1.00 70.94 171 PHE A O 1
ATOM 1341 N N . ARG A 1 172 ? 30.072 17.729 -19.022 1.00 73.25 172 ARG A N 1
ATOM 1342 C CA . ARG A 1 172 ? 30.821 16.994 -20.055 1.00 73.25 172 ARG A CA 1
ATOM 1343 C C . ARG A 1 172 ? 32.300 17.361 -20.013 1.00 73.25 172 ARG A C 1
ATOM 1345 O O . ARG A 1 172 ? 33.136 16.467 -19.954 1.00 73.25 172 ARG A O 1
ATOM 1352 N N . LYS A 1 173 ? 32.638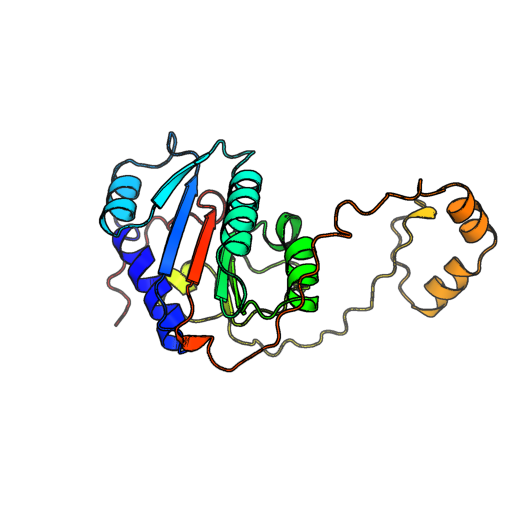 18.654 -19.961 1.00 78.38 173 LYS A N 1
ATOM 1353 C CA . LYS A 1 173 ? 34.033 19.112 -19.846 1.00 78.38 173 LYS A CA 1
ATOM 1354 C C . LYS A 1 173 ? 34.726 18.551 -18.600 1.00 78.38 173 LYS A C 1
ATOM 1356 O O . LYS A 1 173 ? 35.906 18.211 -18.661 1.00 78.38 173 LYS A O 1
ATOM 1361 N N . HIS A 1 174 ? 33.995 18.420 -17.493 1.00 81.19 174 HIS A N 1
ATOM 1362 C CA . HIS A 1 174 ? 34.479 17.759 -16.287 1.00 81.19 174 HIS A CA 1
ATOM 1363 C C . HIS A 1 174 ? 34.815 16.275 -16.527 1.00 81.19 174 HIS A C 1
ATOM 1365 O O . HIS A 1 174 ? 35.929 15.867 -16.190 1.00 81.19 174 HIS A O 1
ATOM 1371 N N . LEU A 1 175 ? 33.913 15.498 -17.143 1.00 70.62 175 LEU A N 1
ATOM 1372 C CA . LEU A 1 175 ? 34.138 14.072 -17.443 1.00 70.62 175 LEU A CA 1
ATOM 1373 C C . LEU A 1 175 ? 35.367 13.851 -18.341 1.00 70.62 175 LEU A C 1
ATOM 1375 O O . LEU A 1 175 ? 36.130 12.916 -18.133 1.00 70.62 175 LEU A O 1
ATOM 1379 N N . TRP A 1 176 ? 35.617 14.757 -19.289 1.00 77.69 176 TRP A N 1
ATOM 1380 C CA . TRP A 1 176 ? 36.788 14.698 -20.176 1.00 77.69 176 TRP A CA 1
ATOM 1381 C C . TRP A 1 176 ? 38.085 15.233 -19.546 1.00 77.69 176 TRP A C 1
ATOM 1383 O O . TRP A 1 176 ? 39.128 15.283 -20.204 1.00 77.69 176 TRP A O 1
ATOM 1393 N N . SER A 1 177 ? 38.057 15.667 -18.283 1.00 78.38 177 SER A N 1
ATOM 1394 C CA . SER A 1 177 ? 39.245 16.198 -17.620 1.00 78.38 177 SER A CA 1
ATOM 1395 C C . SER A 1 177 ? 40.197 15.082 -17.182 1.00 78.38 177 SER A C 1
ATOM 1397 O O . SER A 1 177 ? 39.788 14.049 -16.655 1.00 78.38 177 SER A O 1
ATOM 1399 N N . LYS A 1 178 ? 41.509 15.328 -17.296 1.00 79.69 178 LYS A N 1
ATOM 1400 C CA . LYS A 1 178 ? 42.535 14.405 -16.776 1.00 79.69 178 LYS A CA 1
ATOM 1401 C C . LYS A 1 178 ? 42.368 14.135 -15.277 1.00 79.69 178 LYS A C 1
ATOM 1403 O O . LYS A 1 178 ? 42.656 13.038 -14.818 1.00 79.69 178 LYS A O 1
ATOM 1408 N N . LYS A 1 179 ? 41.878 15.126 -14.521 1.00 77.81 179 LYS A N 1
ATOM 1409 C CA . LYS A 1 179 ? 41.589 14.988 -13.088 1.00 77.81 179 LYS A CA 1
ATOM 1410 C C . LYS A 1 179 ? 40.483 13.957 -12.842 1.00 77.81 179 LYS A C 1
ATOM 1412 O O . LYS A 1 179 ? 40.632 13.137 -11.946 1.00 77.81 179 LYS A O 1
ATOM 1417 N N . HIS A 1 180 ? 39.420 13.972 -13.651 1.00 76.88 180 HIS A N 1
ATOM 1418 C CA . HIS A 1 180 ? 38.352 12.977 -13.572 1.00 76.88 180 HIS A CA 1
ATOM 1419 C C . HIS A 1 180 ? 38.867 11.573 -13.890 1.00 76.88 180 HIS A C 1
ATOM 1421 O O . HIS A 1 180 ? 38.701 10.684 -13.066 1.00 76.88 180 HIS A O 1
ATOM 1427 N N . ALA A 1 181 ? 39.590 11.405 -15.001 1.00 74.19 181 ALA A N 1
ATOM 1428 C CA . ALA A 1 181 ? 40.144 10.107 -15.393 1.00 74.19 181 ALA A CA 1
ATOM 1429 C C . ALA A 1 181 ? 41.065 9.491 -14.317 1.00 74.19 181 ALA A C 1
ATOM 1431 O O . ALA A 1 181 ? 41.049 8.283 -14.091 1.00 74.19 181 ALA A O 1
ATOM 1432 N N . VAL A 1 182 ? 41.852 10.317 -13.614 1.00 76.88 182 VAL A N 1
ATOM 1433 C CA . VAL A 1 182 ? 42.710 9.863 -12.504 1.00 76.88 182 VAL A CA 1
ATOM 1434 C C . VAL A 1 182 ? 41.886 9.438 -11.285 1.00 76.88 182 VAL A C 1
ATOM 1436 O O . VAL A 1 182 ? 42.173 8.400 -10.692 1.00 76.88 182 VAL A O 1
ATOM 1439 N N . GLU A 1 183 ? 40.868 10.211 -10.903 1.00 70.88 183 GLU A N 1
ATOM 1440 C CA . GLU A 1 183 ? 39.991 9.866 -9.772 1.00 70.88 183 GLU A CA 1
ATOM 1441 C C . GLU A 1 183 ? 39.085 8.662 -10.073 1.00 70.88 183 GLU A C 1
ATOM 1443 O O . GLU A 1 183 ? 38.787 7.869 -9.180 1.00 70.88 183 GLU A O 1
ATOM 1448 N N . GLU A 1 184 ? 38.683 8.477 -11.328 1.00 66.44 184 GLU A N 1
ATOM 1449 C CA . GLU A 1 184 ? 37.937 7.310 -11.801 1.00 66.44 184 GLU A CA 1
ATOM 1450 C C . GLU A 1 184 ? 38.798 6.039 -11.751 1.00 66.44 184 GLU A C 1
ATOM 1452 O O . GLU A 1 184 ? 38.370 5.029 -11.197 1.00 66.44 184 GLU A O 1
ATOM 1457 N N . ALA A 1 185 ? 40.049 6.109 -12.218 1.00 67.25 185 ALA A N 1
ATOM 1458 C CA . ALA A 1 185 ? 40.990 4.991 -12.147 1.00 67.25 185 ALA A CA 1
ATOM 1459 C C . ALA A 1 185 ? 41.380 4.619 -10.701 1.00 67.25 185 ALA A C 1
ATOM 1461 O O . ALA A 1 185 ? 41.622 3.448 -10.409 1.00 67.25 185 ALA A O 1
ATOM 1462 N N . ARG A 1 186 ? 41.432 5.603 -9.788 1.00 66.06 186 ARG A N 1
ATOM 1463 C CA . ARG A 1 186 ? 41.665 5.386 -8.346 1.00 66.06 186 ARG A CA 1
ATOM 1464 C C . ARG A 1 186 ? 40.467 4.750 -7.647 1.00 66.06 186 ARG A C 1
ATOM 1466 O O . ARG A 1 186 ? 40.654 3.929 -6.754 1.00 66.06 186 ARG A O 1
ATOM 1473 N N . ASN A 1 187 ? 39.248 5.106 -8.051 1.00 55.16 187 ASN A N 1
ATOM 1474 C CA . ASN A 1 187 ? 38.010 4.492 -7.572 1.00 55.16 187 ASN A CA 1
ATOM 1475 C C . ASN A 1 187 ? 37.711 3.198 -8.342 1.00 55.16 187 ASN A C 1
ATOM 1477 O O . ASN A 1 187 ? 36.629 3.033 -8.907 1.00 55.16 187 ASN A O 1
ATOM 1481 N N . SER A 1 188 ? 38.662 2.260 -8.359 1.00 45.91 188 SER 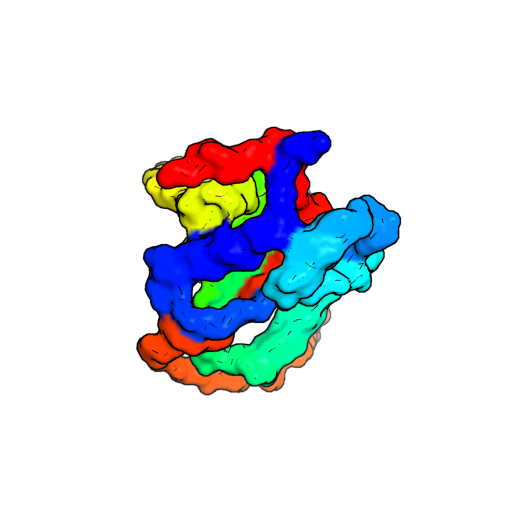A N 1
ATOM 1482 C CA . SER A 1 188 ? 38.426 0.936 -8.922 1.00 45.91 188 SER A CA 1
ATOM 1483 C C . SER A 1 188 ? 37.298 0.261 -8.142 1.00 45.91 188 SER A C 1
ATOM 1485 O O . SER A 1 188 ? 37.483 -0.184 -7.007 1.00 45.91 188 SER A O 1
ATOM 1487 N N . CYS A 1 189 ? 36.111 0.197 -8.736 1.00 42.84 189 CYS A N 1
ATOM 1488 C CA . CYS A 1 189 ? 35.050 -0.650 -8.230 1.00 42.84 189 CYS A CA 1
ATOM 1489 C C . CYS A 1 189 ? 35.565 -2.088 -8.342 1.00 42.84 189 CYS A C 1
ATOM 1491 O O . CYS A 1 189 ? 35.796 -2.583 -9.449 1.00 42.84 189 CYS A O 1
ATOM 1493 N N . THR A 1 190 ? 35.795 -2.757 -7.207 1.00 43.69 190 THR A N 1
ATOM 1494 C CA . THR A 1 190 ? 35.864 -4.217 -7.200 1.00 43.69 190 THR A CA 1
ATOM 1495 C C . THR A 1 190 ? 34.616 -4.689 -7.917 1.00 43.69 190 THR A C 1
ATOM 1497 O O . THR A 1 190 ? 33.514 -4.282 -7.560 1.00 43.69 190 THR A O 1
ATOM 1500 N N . ARG A 1 191 ? 34.803 -5.452 -8.996 1.00 42.59 191 ARG A N 1
ATOM 1501 C CA . ARG A 1 191 ? 33.726 -5.939 -9.853 1.00 42.59 191 ARG A CA 1
ATOM 1502 C C . ARG A 1 191 ? 32.743 -6.701 -8.965 1.00 42.59 191 ARG A C 1
ATOM 1504 O O . ARG A 1 191 ? 32.977 -7.867 -8.664 1.00 42.59 191 ARG A O 1
ATOM 1511 N N . LEU A 1 192 ? 31.709 -6.014 -8.478 1.00 39.31 192 LEU A N 1
ATOM 1512 C CA . LEU A 1 192 ? 30.679 -6.619 -7.654 1.00 39.31 192 LEU A CA 1
ATOM 1513 C C . LEU A 1 192 ? 30.021 -7.649 -8.555 1.00 39.31 192 LEU A C 1
ATOM 1515 O O . LEU A 1 192 ? 29.419 -7.282 -9.564 1.00 39.31 192 LEU A O 1
ATOM 1519 N N . ASP A 1 193 ? 30.207 -8.927 -8.241 1.00 36.09 193 ASP A N 1
ATOM 1520 C CA . ASP A 1 193 ? 29.454 -9.973 -8.910 1.00 36.09 193 ASP A CA 1
ATOM 1521 C C . ASP A 1 193 ? 27.982 -9.723 -8.556 1.00 36.09 193 ASP A C 1
ATOM 1523 O O . ASP A 1 193 ? 27.636 -9.736 -7.368 1.00 36.09 193 ASP A O 1
ATOM 1527 N N . PRO A 1 194 ? 27.107 -9.388 -9.522 1.00 40.72 194 PRO A N 1
ATOM 1528 C CA . PRO A 1 194 ? 25.730 -9.079 -9.199 1.00 40.72 194 PRO A CA 1
ATOM 1529 C C . PRO A 1 194 ? 25.071 -10.369 -8.716 1.00 40.72 194 PRO A C 1
ATOM 1531 O O . PRO A 1 194 ? 24.778 -11.264 -9.511 1.00 40.72 194 PRO A O 1
ATOM 1534 N N . VAL A 1 195 ? 24.784 -10.441 -7.414 1.00 43.31 195 VAL A N 1
ATOM 1535 C CA . VAL A 1 195 ? 24.046 -11.536 -6.746 1.00 43.31 195 VAL A CA 1
ATOM 1536 C C . VAL A 1 195 ? 22.688 -11.817 -7.427 1.00 43.31 195 VAL A C 1
ATOM 1538 O O . VAL A 1 195 ? 22.060 -12.845 -7.207 1.00 43.31 195 VAL A O 1
ATOM 1541 N N . THR A 1 196 ? 22.245 -10.926 -8.316 1.00 41.47 196 THR A N 1
ATOM 1542 C CA . THR A 1 196 ? 20.943 -10.925 -8.983 1.00 41.47 196 THR A CA 1
ATOM 1543 C C . THR A 1 196 ? 20.935 -11.518 -10.397 1.00 41.47 196 THR A C 1
ATOM 1545 O O . THR A 1 196 ? 19.900 -11.468 -11.061 1.00 41.47 196 THR A O 1
ATOM 1548 N N . ARG A 1 197 ? 22.043 -12.097 -10.888 1.00 39.03 197 ARG A N 1
ATOM 1549 C CA . ARG A 1 197 ? 22.116 -12.713 -12.235 1.00 39.03 197 ARG A CA 1
ATOM 1550 C C . ARG A 1 197 ? 21.087 -13.829 -12.473 1.00 39.03 197 ARG A C 1
ATOM 1552 O O . ARG A 1 197 ? 20.739 -14.094 -13.618 1.00 39.03 197 ARG A O 1
ATOM 1559 N N . THR A 1 198 ? 20.588 -14.463 -11.414 1.00 44.94 198 THR A N 1
ATOM 1560 C CA . THR A 1 198 ? 19.636 -15.586 -11.475 1.00 44.94 198 THR A CA 1
ATOM 1561 C C . THR A 1 198 ? 18.170 -15.173 -11.308 1.00 44.94 198 THR A C 1
ATOM 1563 O O . THR A 1 198 ? 17.293 -16.034 -11.336 1.0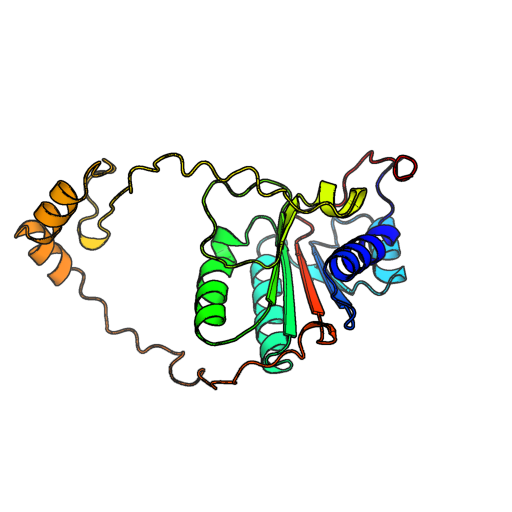0 44.94 198 THR A O 1
ATOM 1566 N N . TRP A 1 199 ? 17.875 -13.881 -11.122 1.00 43.94 199 TRP A N 1
ATOM 1567 C CA . TRP A 1 199 ? 16.533 -13.413 -10.733 1.00 43.94 199 TRP A CA 1
ATOM 1568 C C . TRP A 1 199 ? 15.630 -13.022 -11.913 1.00 43.94 199 TRP A C 1
ATOM 1570 O O . TRP A 1 199 ? 14.457 -12.717 -11.714 1.00 43.94 199 TRP A O 1
ATOM 1580 N N . ALA A 1 200 ? 16.135 -13.076 -13.147 1.00 35.97 200 ALA A N 1
ATOM 1581 C CA . ALA A 1 200 ? 15.354 -12.786 -14.345 1.00 35.97 200 ALA A CA 1
ATOM 1582 C C . ALA A 1 200 ? 14.572 -14.027 -14.815 1.00 35.97 200 ALA A C 1
ATOM 1584 O O . ALA A 1 200 ? 15.092 -14.866 -15.551 1.00 35.97 200 ALA A O 1
ATOM 1585 N N . LYS A 1 201 ? 13.298 -14.130 -14.424 1.00 42.47 201 LYS A N 1
ATOM 1586 C CA . LYS A 1 201 ? 12.296 -14.847 -15.225 1.00 42.47 201 LYS A CA 1
ATOM 1587 C C . LYS A 1 201 ? 11.414 -13.801 -15.899 1.00 42.47 201 LYS A C 1
ATOM 1589 O O . LYS A 1 201 ? 10.662 -13.104 -15.226 1.00 42.47 201 LYS A O 1
ATOM 1594 N N . ASN A 1 202 ? 11.550 -13.682 -17.217 1.00 38.50 202 ASN A N 1
ATOM 1595 C CA . ASN A 1 202 ? 10.737 -12.793 -18.041 1.00 38.50 202 ASN A CA 1
ATOM 1596 C C . ASN A 1 202 ? 9.323 -13.378 -18.167 1.00 38.50 202 ASN A C 1
ATOM 1598 O O . ASN A 1 202 ? 9.167 -14.491 -18.671 1.00 38.50 202 ASN A O 1
ATOM 1602 N N . TYR A 1 203 ? 8.305 -12.630 -17.742 1.00 43.25 203 TYR A N 1
ATOM 1603 C CA . TYR A 1 203 ? 6.895 -12.966 -17.960 1.00 43.25 203 TYR A CA 1
ATOM 1604 C C . TYR A 1 203 ? 6.264 -11.923 -18.889 1.00 43.25 203 TYR A C 1
ATOM 1606 O O . TYR A 1 203 ? 6.465 -10.725 -18.706 1.00 43.25 203 TYR A O 1
ATOM 1614 N N . ALA A 1 204 ? 5.519 -12.377 -19.899 1.00 36.03 204 ALA A N 1
ATOM 1615 C CA . ALA A 1 204 ? 4.835 -11.510 -20.859 1.00 36.03 204 ALA A CA 1
ATOM 1616 C C . ALA A 1 204 ? 3.501 -10.967 -20.298 1.00 36.03 204 ALA A C 1
ATOM 1618 O O . ALA A 1 204 ? 2.782 -11.684 -19.606 1.00 36.03 204 ALA A O 1
ATOM 1619 N N . ALA A 1 205 ? 3.176 -9.711 -20.626 1.00 37.25 205 ALA A N 1
ATOM 1620 C CA . ALA A 1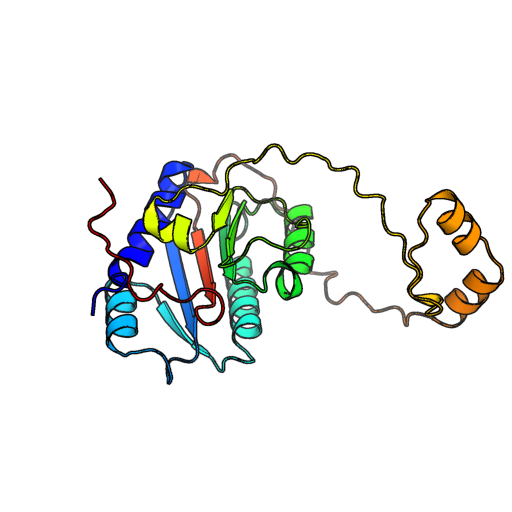 205 ? 2.022 -8.949 -20.127 1.00 37.25 205 ALA A CA 1
ATOM 1621 C C . ALA A 1 205 ? 0.684 -9.315 -20.803 1.00 37.25 205 ALA A C 1
ATOM 1623 O O . ALA A 1 205 ? 0.656 -9.543 -22.014 1.00 37.25 205 ALA A O 1
ATOM 1624 N N . LYS A 1 206 ? -0.431 -9.285 -20.052 1.00 51.53 206 LYS A N 1
ATOM 1625 C CA . LYS A 1 206 ? -1.811 -9.531 -20.529 1.00 51.53 206 LYS A CA 1
ATOM 1626 C C . LYS A 1 206 ? -2.852 -8.712 -19.732 1.00 51.53 206 LYS A C 1
ATOM 1628 O O . LYS A 1 206 ? -2.563 -8.327 -18.607 1.00 51.53 206 LYS A O 1
ATOM 1633 N N . PRO A 1 207 ? -4.080 -8.491 -20.250 1.00 50.91 207 PRO A N 1
ATOM 1634 C CA . PRO A 1 207 ? -5.123 -7.635 -19.645 1.00 50.91 207 PRO A CA 1
ATOM 1635 C C . PRO A 1 207 ? -5.777 -8.154 -18.337 1.00 50.91 207 PRO A C 1
ATOM 1637 O O . PRO A 1 207 ? -6.823 -7.664 -17.925 1.00 50.91 207 PRO A O 1
ATOM 1640 N N . GLU A 1 208 ? -5.172 -9.117 -17.643 1.00 58.16 208 GLU A N 1
ATOM 1641 C CA . GLU A 1 208 ? -5.738 -9.859 -16.495 1.00 58.16 208 GLU A CA 1
ATOM 1642 C C . GLU A 1 208 ? -5.564 -9.134 -15.135 1.00 58.16 208 GLU A C 1
ATOM 1644 O O . GLU A 1 208 ? -5.869 -9.671 -14.071 1.00 58.16 208 GLU A O 1
ATOM 1649 N N . HIS A 1 209 ? -5.091 -7.885 -15.158 1.00 58.94 209 HIS A N 1
ATOM 1650 C CA . HIS A 1 209 ? -4.716 -7.114 -13.968 1.00 58.94 209 HIS A CA 1
ATOM 1651 C C . HIS A 1 209 ? -5.896 -6.673 -13.087 1.00 58.94 209 HIS A C 1
ATOM 1653 O O . HIS A 1 209 ? -5.724 -6.511 -11.880 1.00 58.94 209 HIS A O 1
ATOM 1659 N N . ALA A 1 210 ? -7.094 -6.499 -13.654 1.00 59.31 210 ALA A N 1
ATOM 1660 C CA . ALA A 1 210 ? -8.249 -5.963 -12.922 1.00 59.31 210 ALA A CA 1
ATOM 1661 C C . ALA A 1 210 ? -8.758 -6.899 -11.805 1.00 59.31 210 ALA A C 1
ATOM 1663 O O . ALA A 1 210 ? -9.324 -6.439 -10.809 1.00 59.31 210 ALA A O 1
ATOM 1664 N N . THR A 1 211 ? -8.539 -8.208 -11.958 1.00 71.38 211 THR A N 1
ATOM 1665 C CA . THR A 1 211 ? -8.966 -9.259 -11.016 1.00 71.38 211 THR A CA 1
ATOM 1666 C C . THR A 1 211 ? -7.799 -9.895 -10.256 1.00 71.38 211 THR A C 1
ATOM 1668 O O . THR A 1 211 ? -8.005 -10.824 -9.474 1.00 71.38 211 THR A O 1
ATOM 1671 N N . ALA A 1 212 ? -6.569 -9.430 -10.492 1.00 76.06 212 ALA A N 1
ATOM 1672 C CA . ALA A 1 212 ? -5.362 -9.974 -9.884 1.00 76.06 212 ALA A CA 1
ATOM 1673 C C . ALA A 1 212 ? -5.269 -9.677 -8.377 1.00 76.06 212 ALA A C 1
ATOM 1675 O O . ALA A 1 212 ? -5.896 -8.749 -7.867 1.00 76.06 212 ALA A O 1
ATOM 1676 N N . LYS A 1 213 ? -4.461 -10.458 -7.648 1.00 79.44 213 LYS A N 1
ATOM 1677 C CA . LYS A 1 213 ? -4.252 -10.250 -6.206 1.00 79.44 213 LYS A CA 1
ATOM 1678 C C . LYS A 1 213 ? -3.581 -8.905 -5.934 1.00 79.44 213 LYS A C 1
ATOM 1680 O O . LYS A 1 213 ? -2.641 -8.523 -6.636 1.00 79.44 213 LYS A O 1
ATOM 1685 N N . ILE A 1 214 ? -4.028 -8.252 -4.865 1.00 82.88 214 ILE A N 1
ATOM 1686 C CA . ILE A 1 214 ? -3.508 -6.966 -4.407 1.00 82.88 214 ILE A CA 1
ATOM 1687 C C . ILE A 1 214 ? -2.892 -7.149 -3.018 1.00 82.88 214 ILE A C 1
ATOM 1689 O O . ILE A 1 214 ? -3.553 -7.656 -2.106 1.00 82.88 214 ILE A O 1
ATOM 1693 N N . ALA A 1 215 ? -1.635 -6.739 -2.855 1.00 77.12 215 ALA A N 1
ATOM 1694 C CA . ALA A 1 215 ? -0.973 -6.664 -1.555 1.00 77.12 215 ALA A CA 1
ATOM 1695 C C . ALA A 1 215 ? -0.676 -5.214 -1.179 1.00 77.12 215 ALA A C 1
ATOM 1697 O O . ALA A 1 215 ? -0.166 -4.448 -1.995 1.00 77.12 215 ALA A O 1
ATOM 1698 N N . VAL A 1 216 ? -0.994 -4.862 0.064 1.00 81.62 216 VAL A N 1
ATOM 1699 C CA . VAL A 1 216 ? -0.771 -3.539 0.644 1.00 81.62 216 VAL A CA 1
ATOM 1700 C C . VAL A 1 216 ? 0.106 -3.687 1.884 1.00 81.62 216 VAL A C 1
ATOM 1702 O O . VAL A 1 216 ? -0.264 -4.401 2.822 1.00 81.62 216 VAL A O 1
ATOM 1705 N N . TRP A 1 217 ? 1.238 -2.985 1.908 1.00 82.44 217 TRP A N 1
ATOM 1706 C CA . TRP A 1 217 ? 2.109 -2.891 3.080 1.00 82.44 217 TRP A CA 1
ATOM 1707 C C . TRP A 1 217 ? 2.098 -1.471 3.629 1.00 82.44 217 TRP A C 1
ATOM 1709 O O . TRP A 1 217 ? 2.378 -0.519 2.899 1.00 82.44 217 TRP A O 1
ATOM 1719 N N . TRP A 1 218 ? 1.775 -1.338 4.912 1.00 78.69 218 TRP A N 1
ATOM 1720 C CA . TRP A 1 218 ? 1.569 -0.046 5.554 1.00 78.69 218 TRP A CA 1
ATOM 1721 C C . TRP A 1 218 ? 2.490 0.158 6.753 1.00 78.69 218 TRP A C 1
ATOM 1723 O O . TRP A 1 218 ? 2.422 -0.590 7.728 1.00 78.69 218 TRP A O 1
ATOM 1733 N N . ASP A 1 219 ? 3.329 1.189 6.670 1.00 77.75 219 ASP A N 1
ATOM 1734 C CA . ASP A 1 219 ? 4.120 1.729 7.771 1.00 77.75 219 ASP A CA 1
ATOM 1735 C C . ASP A 1 219 ? 3.264 2.723 8.575 1.00 77.75 219 ASP A C 1
ATOM 1737 O O . ASP A 1 219 ? 2.997 3.849 8.140 1.00 77.75 219 ASP A O 1
ATOM 1741 N N . MET A 1 220 ? 2.793 2.290 9.745 1.00 68.56 220 MET A N 1
ATOM 1742 C CA . MET A 1 220 ? 1.945 3.123 10.602 1.00 68.56 220 MET A CA 1
ATOM 1743 C C . MET A 1 220 ? 2.721 4.220 11.337 1.00 68.56 220 MET A C 1
ATOM 1745 O O . MET A 1 220 ? 2.090 5.166 11.808 1.00 68.56 220 MET A O 1
ATOM 1749 N N . ASP A 1 221 ? 4.046 4.099 11.466 1.00 63.53 221 ASP A N 1
ATOM 1750 C CA . ASP A 1 221 ? 4.867 5.120 12.124 1.00 63.53 221 ASP A CA 1
ATOM 1751 C C . ASP A 1 221 ? 4.984 6.352 11.197 1.00 63.53 221 ASP A C 1
ATOM 1753 O O . ASP A 1 221 ? 4.905 7.493 11.653 1.00 63.53 221 ASP A O 1
ATOM 1757 N N . ASP A 1 222 ? 5.080 6.121 9.882 1.00 63.72 222 ASP A N 1
ATOM 1758 C CA . ASP A 1 222 ? 5.099 7.168 8.848 1.00 63.72 222 ASP A CA 1
ATOM 1759 C C . ASP A 1 222 ? 3.704 7.721 8.510 1.00 63.72 222 ASP A C 1
ATOM 1761 O O . ASP A 1 222 ? 3.536 8.914 8.220 1.00 63.72 222 ASP A O 1
ATOM 1765 N N . CYS A 1 223 ? 2.709 6.833 8.471 1.00 74.00 223 CYS A N 1
ATOM 1766 C CA . CYS A 1 223 ? 1.334 7.130 8.079 1.00 74.00 223 CYS A CA 1
ATOM 1767 C C . CYS A 1 223 ? 0.358 6.700 9.180 1.00 74.00 223 CYS A C 1
ATOM 1769 O O . CYS A 1 223 ? -0.365 5.718 9.002 1.00 74.00 223 CYS A O 1
ATOM 1771 N N . PRO A 1 224 ? 0.326 7.395 10.332 1.00 76.50 224 PRO A N 1
ATOM 1772 C CA . PRO A 1 224 ? -0.568 7.035 11.422 1.00 76.50 224 PRO A CA 1
ATOM 1773 C C . PRO A 1 224 ? -2.026 7.324 11.060 1.00 76.50 224 PRO A C 1
ATOM 1775 O O . PRO A 1 224 ? -2.340 8.125 10.180 1.00 76.50 224 PRO A O 1
ATOM 1778 N N . ILE A 1 225 ? -2.948 6.681 11.771 1.00 66.25 225 ILE A N 1
ATOM 1779 C CA . ILE A 1 225 ? -4.365 7.042 11.704 1.00 66.25 225 ILE A CA 1
ATOM 1780 C C . ILE A 1 225 ? -4.523 8.463 12.287 1.00 66.25 225 ILE A C 1
ATOM 1782 O O . ILE A 1 225 ? -4.086 8.668 13.421 1.00 66.25 225 ILE A O 1
ATOM 1786 N N . PRO A 1 226 ? -5.130 9.432 11.571 1.00 66.50 226 PRO A N 1
ATOM 1787 C CA . PRO A 1 226 ? -5.254 10.806 12.060 1.00 66.50 226 PRO A CA 1
ATOM 1788 C C . PRO A 1 226 ? -6.062 10.908 13.364 1.00 66.50 226 PRO A C 1
ATOM 1790 O O . PRO A 1 226 ? -7.174 10.377 13.472 1.00 66.50 226 PRO A O 1
ATOM 1793 N N . GLU A 1 227 ? -5.530 11.634 14.350 1.00 51.72 227 GLU A N 1
ATOM 1794 C CA . GLU A 1 227 ? -6.270 12.014 15.559 1.00 51.72 227 GLU A CA 1
ATOM 1795 C C . GLU A 1 227 ? -7.265 13.144 15.239 1.00 51.72 227 GLU A C 1
ATOM 1797 O O . GLU A 1 227 ? -6.939 14.063 14.492 1.00 51.72 227 GLU A O 1
ATOM 1802 N N . GLY A 1 228 ? -8.482 13.115 15.799 1.00 53.25 228 GLY A N 1
ATOM 1803 C CA . GLY A 1 228 ? -9.436 14.227 15.647 1.00 53.25 228 GLY A CA 1
ATOM 1804 C C . GLY A 1 228 ? -10.338 14.194 14.409 1.00 53.25 228 GLY A C 1
ATOM 1805 O O . GLY A 1 228 ? -11.181 15.072 14.262 1.00 53.25 228 GLY A O 1
ATOM 1806 N N . TYR A 1 229 ? -10.181 13.221 13.509 1.00 49.50 229 TYR A N 1
ATOM 1807 C CA . TYR A 1 229 ? -10.908 13.200 12.238 1.00 49.50 229 TYR A CA 1
ATOM 1808 C C . TYR A 1 229 ? -12.364 12.699 12.388 1.00 49.50 229 TYR A C 1
ATOM 1810 O O . TYR A 1 229 ? -12.596 11.586 12.867 1.00 49.50 229 TYR A O 1
ATOM 1818 N N . ASP A 1 230 ? -13.348 13.502 11.958 1.00 46.28 230 ASP A N 1
ATOM 1819 C CA . ASP A 1 230 ? -14.787 13.193 12.031 1.00 46.28 230 ASP A CA 1
ATOM 1820 C C . ASP A 1 230 ? -15.287 12.504 10.750 1.00 46.28 230 ASP A C 1
ATOM 1822 O O . ASP A 1 230 ? -15.545 13.133 9.723 1.00 46.28 230 ASP A O 1
ATOM 1826 N N . ALA A 1 231 ? -15.489 11.188 10.833 1.00 38.34 231 ALA A N 1
ATOM 1827 C CA . ALA A 1 231 ? -15.977 10.353 9.733 1.00 38.34 231 ALA A CA 1
ATOM 1828 C C . ALA A 1 231 ? -17.407 10.695 9.250 1.00 38.34 231 ALA A C 1
ATOM 1830 O O . ALA A 1 231 ? -17.889 10.099 8.288 1.00 38.34 231 ALA A O 1
ATOM 1831 N N . ARG A 1 232 ? -18.112 11.637 9.896 1.00 44.81 232 ARG A N 1
ATOM 1832 C CA . ARG A 1 232 ? -19.465 12.075 9.507 1.00 44.81 232 ARG A CA 1
ATOM 1833 C C . ARG A 1 232 ? -19.495 13.139 8.406 1.00 44.81 232 ARG A C 1
ATOM 1835 O O . ARG A 1 232 ? -20.585 13.525 7.985 1.00 44.81 232 ARG A O 1
ATOM 1842 N N . GLN A 1 233 ? -18.341 13.607 7.927 1.00 46.00 233 GLN A N 1
ATOM 1843 C CA . GLN A 1 233 ? -18.267 14.649 6.892 1.00 46.00 233 GLN A CA 1
ATOM 1844 C C . GLN A 1 233 ? -18.238 14.129 5.446 1.00 46.00 233 GLN A C 1
ATOM 1846 O O . GLN A 1 233 ? -18.306 14.930 4.514 1.00 46.00 233 GLN A O 1
ATOM 1851 N N . VAL A 1 234 ? -18.226 12.811 5.237 1.00 36.41 234 VAL A N 1
ATOM 1852 C CA . VAL A 1 234 ? -18.266 12.216 3.895 1.00 36.41 234 VAL A CA 1
ATOM 1853 C C . VAL A 1 234 ? -19.718 11.870 3.544 1.00 36.41 234 VAL A C 1
ATOM 1855 O O . VAL A 1 234 ? -20.269 10.885 4.036 1.00 36.41 234 VAL A O 1
ATOM 1858 N N . ARG A 1 235 ? -20.355 12.728 2.739 1.00 35.22 235 ARG A N 1
ATOM 1859 C CA . ARG A 1 235 ? -21.660 12.483 2.099 1.00 35.22 235 ARG A CA 1
ATOM 1860 C C . ARG A 1 235 ? -21.487 11.944 0.687 1.00 35.22 235 ARG A C 1
ATOM 1862 O O . ARG A 1 235 ? -20.589 12.449 -0.021 1.00 35.22 235 ARG A O 1
#

Organism: Noccaea caerulescens (NCBI:txid107243)

Mean predicted aligned error: 14.97 Å

Solvent-accessible surface area (backbone atoms only — not comparable to full-atom values): 13822 Å² total; per-residue (Å²): 131,65,38,54,60,45,56,48,54,60,59,24,53,54,48,37,39,44,77,74,61,35,71,30,61,78,47,44,39,41,36,31,40,56,91,76,51,58,67,68,50,55,51,28,30,44,74,69,66,33,43,79,42,75,35,57,71,97,43,37,68,62,51,51,51,51,53,50,56,57,47,48,75,77,48,59,69,55,24,36,43,32,44,30,32,70,51,43,74,84,73,44,38,68,62,49,40,55,43,52,78,57,37,66,57,45,34,33,42,27,17,64,60,81,72,96,60,86,74,85,60,83,59,80,48,41,25,42,42,68,39,32,65,67,76,39,47,56,60,68,86,60,78,73,70,78,63,82,70,72,67,76,49,83,64,80,65,64,77,72,67,101,61,72,36,83,40,72,66,59,47,52,55,46,65,74,29,71,68,38,53,52,32,45,66,70,58,64,72,72,80,73,76,65,91,60,79,82,70,79,72,84,63,86,87,72,93,60,52,41,63,21,52,32,45,36,44,33,36,38,83,58,44,55,85,57,80,63,39,66,82,82,75,72,128

pLDDT: mean 72.73, std 17.8, range [32.09, 97.19]

InterPro domains:
  IPR021139 NYN domain [PF01936] (3-110)
  IPR024768 Meiosis regulator and mRNA stability factor 1 [PTHR14379] (1-145)